Protein AF-A0A7W0WVY3-F1 (afdb_monomer_lite)

Sequence (306 aa):
LDRLFELVDEAPAGLHDLDPPSADLPPGLPEPLIDLYARCDGGRFFHDTILLAPAREVTMPAPGRWQFATIDDDVISIDHRGRVWRTDAELDDDICEGTRLERWLAGAVDAAGLVYDGDGEFADNIFDDDGEIEPVVREKQIRLHLKRDPAAPGVRWRLAHALLEQGAVEDARNEMEQVVADDPAFAWAWLDLARISERLGEVKGAVDEARMAAESAEGSQHPQAGYFWSQVARLATQTGDDILRAEAATRTSMLAPTLKQAQMVGVRELLEAGDTESAKGLVDLLRAVWPRDLEVLELARRVEGN

Radius of gyration: 22.08 Å; chains: 1; bounding box: 58×35×63 Å

Structure (mmCIF, N/CA/C/O backbone):
data_AF-A0A7W0WVY3-F1
#
_entry.id   AF-A0A7W0WVY3-F1
#
loop_
_atom_site.group_PDB
_atom_site.id
_atom_site.type_symbol
_atom_site.label_atom_id
_atom_site.label_alt_id
_atom_site.label_comp_id
_atom_site.label_asym_id
_atom_site.label_entity_id
_atom_site.label_seq_id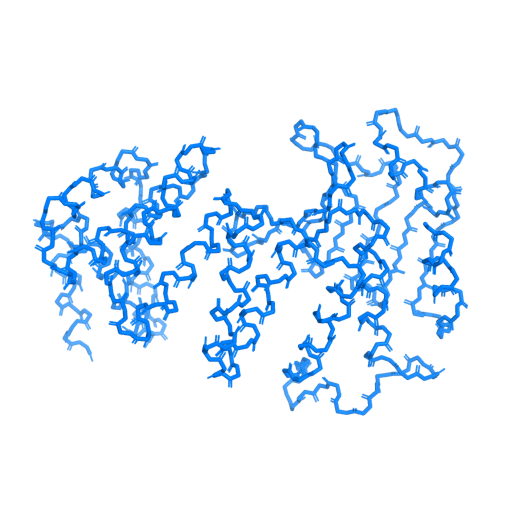
_atom_site.pdbx_PDB_ins_code
_atom_site.Cartn_x
_atom_site.Cartn_y
_atom_site.Cartn_z
_atom_site.occupancy
_atom_site.B_iso_or_equiv
_atom_site.auth_seq_id
_atom_site.auth_comp_id
_atom_site.auth_asym_id
_atom_site.auth_atom_id
_atom_site.pdbx_PDB_model_num
ATOM 1 N N . LEU A 1 1 ? 18.571 -9.109 -17.710 1.00 84.12 1 LEU A N 1
ATOM 2 C CA . LEU A 1 1 ? 18.372 -7.938 -18.590 1.00 84.12 1 LEU A CA 1
ATOM 3 C C . LEU A 1 1 ? 18.273 -8.320 -20.066 1.00 84.12 1 LEU A C 1
ATOM 5 O O . LEU A 1 1 ? 17.411 -7.768 -20.721 1.00 84.12 1 LEU A O 1
ATOM 9 N N . ASP A 1 2 ? 19.040 -9.281 -20.594 1.00 84.12 2 ASP A N 1
ATOM 10 C CA . ASP A 1 2 ? 18.961 -9.630 -22.033 1.00 84.12 2 ASP A CA 1
ATOM 11 C C . ASP A 1 2 ? 17.547 -9.949 -22.521 1.00 84.12 2 ASP A C 1
ATOM 13 O O . ASP A 1 2 ? 17.059 -9.301 -23.438 1.00 84.12 2 ASP A O 1
ATOM 17 N N . ARG A 1 3 ? 16.835 -10.845 -21.826 1.00 82.19 3 ARG A N 1
ATOM 18 C CA . ARG A 1 3 ? 15.450 -11.178 -22.184 1.00 82.19 3 ARG A CA 1
ATOM 19 C C . ARG A 1 3 ? 14.485 -9.990 -22.094 1.00 82.19 3 ARG A C 1
ATOM 21 O O . ARG A 1 3 ? 13.474 -9.997 -22.776 1.00 82.19 3 ARG A O 1
ATOM 28 N N . LEU A 1 4 ? 1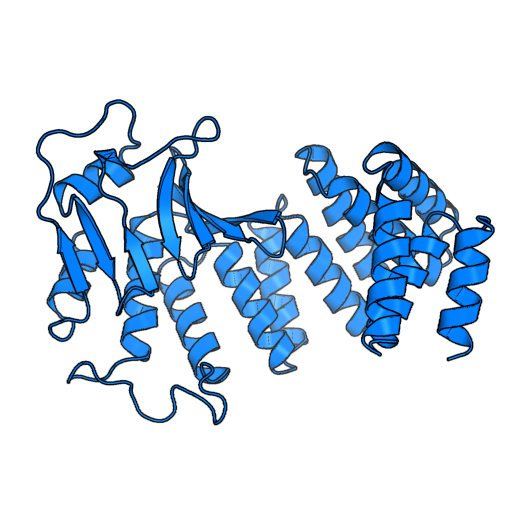4.765 -9.006 -21.239 1.00 85.50 4 LEU A N 1
ATOM 29 C CA . LEU A 1 4 ? 13.966 -7.782 -21.158 1.00 85.50 4 LEU A CA 1
ATOM 30 C C . LEU A 1 4 ? 14.172 -6.938 -22.419 1.00 85.50 4 LEU A C 1
ATOM 32 O O . LEU A 1 4 ? 13.196 -6.522 -23.022 1.00 85.50 4 LEU A O 1
ATOM 36 N N . PHE A 1 5 ? 15.422 -6.706 -22.824 1.00 87.94 5 PHE A N 1
ATOM 37 C CA . PHE A 1 5 ? 15.703 -5.906 -24.017 1.00 87.94 5 PHE A CA 1
ATOM 38 C C . PHE A 1 5 ? 15.265 -6.609 -25.305 1.00 87.94 5 PHE A C 1
ATOM 40 O O . PHE A 1 5 ? 14.797 -5.936 -26.207 1.00 87.94 5 PHE A O 1
ATOM 47 N N . GLU A 1 6 ? 15.289 -7.946 -25.355 1.00 86.62 6 GLU A N 1
ATOM 48 C CA . GLU A 1 6 ? 14.627 -8.692 -26.437 1.00 86.62 6 GLU A CA 1
ATOM 49 C C . GLU A 1 6 ? 13.128 -8.359 -26.528 1.00 86.62 6 GLU A C 1
ATOM 51 O O . GLU A 1 6 ? 12.625 -8.159 -27.624 1.00 86.62 6 GLU A O 1
ATOM 56 N N . LEU A 1 7 ? 12.417 -8.259 -25.396 1.00 82.44 7 LEU A N 1
ATOM 57 C CA . LEU A 1 7 ? 10.991 -7.895 -25.391 1.00 82.44 7 LEU A CA 1
ATOM 58 C C . LEU A 1 7 ? 10.763 -6.445 -25.834 1.00 82.44 7 LEU A C 1
ATOM 60 O O . LEU A 1 7 ? 9.802 -6.173 -26.542 1.00 82.44 7 LEU A O 1
ATOM 64 N N . VAL A 1 8 ? 11.645 -5.530 -25.425 1.00 87.00 8 VAL A N 1
ATOM 65 C CA . VAL A 1 8 ? 11.604 -4.122 -25.850 1.00 87.00 8 VAL A CA 1
ATOM 66 C C . VAL A 1 8 ? 11.840 -4.003 -27.357 1.00 87.00 8 VAL A C 1
ATOM 68 O O . VAL A 1 8 ? 11.128 -3.262 -28.025 1.00 87.00 8 VAL A O 1
ATOM 71 N N . ASP A 1 9 ? 12.802 -4.753 -27.898 1.00 86.94 9 ASP A N 1
ATOM 72 C CA . ASP A 1 9 ? 13.133 -4.758 -29.328 1.00 86.94 9 ASP A CA 1
ATOM 73 C C . ASP A 1 9 ? 12.043 -5.437 -30.184 1.00 86.94 9 ASP A C 1
ATOM 75 O O . ASP A 1 9 ? 11.882 -5.109 -31.360 1.00 86.94 9 ASP A O 1
ATOM 79 N N . GLU A 1 10 ? 11.307 -6.400 -29.616 1.00 85.44 10 GLU A N 1
ATOM 80 C CA . GLU A 1 10 ? 10.175 -7.087 -30.259 1.00 85.44 10 GLU A CA 1
ATOM 81 C C . GLU A 1 10 ? 8.884 -6.243 -30.273 1.00 85.44 10 GLU A C 1
ATOM 83 O O . GLU A 1 10 ? 7.948 -6.579 -31.003 1.00 85.44 10 GLU A O 1
ATOM 88 N N . ALA A 1 11 ? 8.813 -5.167 -29.484 1.00 83.19 11 ALA A N 1
ATOM 89 C CA . ALA A 1 11 ? 7.625 -4.331 -29.359 1.00 83.19 11 ALA A CA 1
ATOM 90 C C . ALA A 1 11 ? 7.362 -3.463 -30.610 1.00 83.19 11 ALA A C 1
ATOM 92 O O . ALA A 1 11 ? 8.296 -3.119 -31.343 1.00 83.19 11 ALA A O 1
ATOM 93 N N . PRO A 1 12 ? 6.099 -3.050 -30.854 1.00 82.25 12 PRO A N 1
ATOM 94 C CA . PRO A 1 12 ? 5.774 -2.097 -31.910 1.00 82.25 12 PRO A CA 1
ATOM 95 C C . PRO A 1 12 ? 6.601 -0.808 -31.819 1.00 82.25 12 PRO A C 1
ATOM 97 O O . PRO A 1 12 ? 6.906 -0.298 -30.736 1.00 82.25 12 PRO A O 1
ATOM 100 N N . ALA A 1 13 ? 6.956 -0.259 -32.981 1.00 81.56 13 ALA A N 1
ATOM 101 C CA . ALA A 1 13 ? 7.760 0.955 -33.056 1.00 81.56 13 ALA A CA 1
ATOM 102 C C . ALA A 1 13 ? 7.054 2.136 -32.369 1.00 81.56 13 ALA A C 1
ATOM 104 O O . ALA A 1 13 ? 5.876 2.382 -32.605 1.00 81.56 13 ALA A O 1
ATOM 105 N N . GLY A 1 14 ? 7.796 2.896 -31.560 1.00 81.31 14 GLY A N 1
ATOM 106 C CA . GLY A 1 14 ? 7.271 4.052 -30.824 1.00 81.31 14 GLY A CA 1
ATOM 107 C C . GLY A 1 14 ? 6.714 3.726 -29.437 1.00 81.31 14 GLY A C 1
ATOM 108 O O . GLY A 1 14 ? 6.503 4.649 -28.657 1.00 81.31 14 GLY A O 1
ATOM 109 N N . LEU A 1 15 ? 6.556 2.443 -29.087 1.00 84.81 15 LEU A N 1
ATOM 110 C CA . LEU A 1 15 ? 6.114 2.053 -27.746 1.00 84.81 15 LEU A CA 1
ATOM 111 C C . LEU A 1 15 ? 7.184 2.311 -26.672 1.00 84.81 15 LEU A C 1
ATOM 113 O O . LEU A 1 15 ? 6.866 2.578 -25.513 1.00 84.81 15 LEU A O 1
ATOM 117 N N . HIS A 1 16 ? 8.452 2.248 -27.074 1.00 88.94 16 HIS A N 1
ATOM 118 C CA . HIS A 1 16 ? 9.621 2.510 -26.243 1.00 88.94 16 HIS A CA 1
ATOM 119 C C . HIS A 1 16 ? 10.535 3.525 -26.921 1.00 88.94 16 HIS A C 1
ATOM 121 O O . HIS A 1 16 ? 10.767 3.438 -28.128 1.00 88.94 16 HIS A O 1
ATOM 127 N N . ASP A 1 17 ? 11.094 4.437 -26.132 1.00 91.75 17 ASP A N 1
ATOM 128 C CA . ASP A 1 17 ? 12.110 5.393 -26.571 1.00 91.75 17 ASP A CA 1
ATOM 129 C C . ASP A 1 17 ? 13.237 5.417 -25.538 1.00 91.75 17 ASP A C 1
ATOM 131 O O . ASP A 1 17 ? 13.103 6.024 -24.475 1.00 91.75 17 ASP A O 1
ATOM 135 N N . LEU A 1 18 ? 14.304 4.658 -25.801 1.00 93.12 18 LEU A N 1
ATOM 136 C CA . LEU A 1 18 ? 15.415 4.476 -24.868 1.00 93.12 18 LEU A CA 1
ATOM 137 C C . LEU A 1 18 ? 16.626 5.299 -25.287 1.00 93.12 18 LEU A C 1
ATOM 139 O O . LEU A 1 18 ? 17.094 5.212 -26.426 1.00 93.12 18 LEU A O 1
ATOM 143 N N . ASP A 1 19 ? 17.181 6.032 -24.327 1.00 94.38 19 ASP A N 1
ATOM 144 C CA . ASP A 1 19 ? 18.401 6.796 -24.530 1.00 94.38 19 ASP A CA 1
ATOM 145 C C . ASP A 1 19 ? 19.611 5.853 -24.652 1.00 94.38 19 ASP A C 1
ATOM 147 O O . ASP A 1 19 ? 19.674 4.806 -23.991 1.00 94.38 19 ASP A O 1
ATOM 151 N N . PRO A 1 20 ? 20.613 6.197 -25.484 1.00 93.88 20 PRO A N 1
ATOM 152 C CA . PRO A 1 20 ? 21.812 5.382 -25.634 1.00 93.88 20 PRO A CA 1
ATOM 153 C C . PRO A 1 20 ? 22.540 5.227 -24.288 1.00 93.88 20 PRO A C 1
ATOM 155 O O . PRO A 1 20 ? 22.488 6.128 -23.454 1.00 93.88 20 PRO A O 1
ATOM 158 N N . PRO A 1 21 ? 23.258 4.114 -24.064 1.00 95.06 21 PRO A N 1
ATOM 159 C CA . PRO A 1 21 ? 23.940 3.864 -22.798 1.00 95.06 21 PRO A CA 1
ATOM 160 C C . PRO A 1 21 ? 24.996 4.930 -22.481 1.00 95.06 21 PRO A C 1
ATOM 162 O O . PRO A 1 21 ? 25.687 5.432 -23.375 1.00 95.06 21 PRO A O 1
ATOM 165 N N . SER A 1 22 ? 25.181 5.214 -21.190 1.00 85.31 22 SER A N 1
ATOM 166 C CA . SER A 1 22 ? 26.184 6.169 -20.715 1.00 85.31 22 SER A CA 1
ATOM 167 C C . SER A 1 22 ? 27.512 5.480 -20.420 1.00 85.31 22 SER A C 1
ATOM 169 O O . SER A 1 22 ? 27.573 4.435 -19.773 1.00 85.31 22 SER A O 1
ATOM 171 N N . ALA A 1 23 ? 28.604 6.096 -20.875 1.00 84.56 23 ALA A N 1
ATOM 172 C CA . ALA A 1 23 ? 29.961 5.667 -20.544 1.00 84.56 23 ALA A CA 1
ATOM 173 C C . ALA A 1 23 ? 30.465 6.242 -19.205 1.00 84.56 23 ALA A C 1
ATOM 175 O O . ALA A 1 23 ? 31.502 5.797 -18.713 1.00 84.56 23 ALA A O 1
ATOM 176 N N . ASP A 1 24 ? 29.764 7.230 -18.639 1.00 89.25 24 ASP A N 1
ATOM 177 C CA . ASP A 1 24 ? 30.150 7.940 -17.417 1.00 89.25 24 ASP A CA 1
ATOM 178 C C . ASP A 1 24 ? 29.018 7.849 -16.389 1.00 89.25 24 ASP A C 1
ATOM 180 O O . ASP A 1 24 ? 28.068 8.637 -16.390 1.00 89.25 24 ASP A O 1
ATOM 184 N N . LEU A 1 25 ? 29.092 6.819 -15.544 1.00 93.31 25 LEU A N 1
ATOM 185 C CA . LEU A 1 25 ? 28.090 6.551 -14.518 1.00 93.31 25 LEU A CA 1
ATOM 186 C C . LEU A 1 25 ? 28.466 7.234 -13.198 1.00 93.31 25 LEU A C 1
ATOM 188 O O . LEU A 1 25 ? 29.621 7.134 -12.765 1.00 93.31 25 LEU A O 1
ATOM 192 N N . PRO A 1 26 ? 27.503 7.863 -12.500 1.00 91.25 26 PRO A N 1
ATOM 193 C CA . PRO A 1 26 ? 27.740 8.403 -11.171 1.00 91.25 26 PRO A CA 1
ATOM 194 C C . PRO A 1 26 ? 28.283 7.344 -10.199 1.00 91.25 26 PRO A C 1
ATOM 196 O O . PRO A 1 26 ? 27.846 6.187 -10.213 1.00 91.25 26 PRO A O 1
ATOM 199 N N . PRO A 1 27 ? 29.217 7.718 -9.308 1.00 91.31 27 PRO A N 1
ATOM 200 C CA . PRO A 1 27 ? 29.730 6.793 -8.313 1.00 91.31 27 PRO A CA 1
ATOM 201 C C . PRO A 1 27 ? 28.639 6.417 -7.304 1.00 91.31 27 PRO A C 1
ATOM 203 O O . PRO A 1 27 ? 27.828 7.247 -6.900 1.00 91.31 27 PRO A O 1
ATOM 206 N N . GLY A 1 28 ? 28.670 5.171 -6.829 1.00 91.56 28 GLY A N 1
ATOM 207 C CA . GLY A 1 28 ? 27.779 4.704 -5.764 1.00 91.56 28 GLY A CA 1
ATOM 208 C C . GLY A 1 28 ? 26.405 4.222 -6.230 1.00 91.56 28 GLY A C 1
ATOM 209 O O . GLY A 1 28 ? 25.576 3.917 -5.376 1.00 91.56 28 GLY A O 1
ATOM 210 N N . LEU A 1 29 ? 26.166 4.115 -7.541 1.00 94.94 29 LEU A N 1
ATOM 211 C CA . LEU A 1 29 ? 25.015 3.374 -8.053 1.00 94.94 29 LEU A CA 1
ATOM 212 C C . LEU A 1 29 ? 25.104 1.886 -7.658 1.00 94.94 29 LEU A C 1
ATOM 214 O O . LEU A 1 29 ? 26.199 1.315 -7.657 1.00 94.94 29 LEU A O 1
ATOM 218 N N . PRO A 1 30 ? 23.974 1.240 -7.327 1.00 95.75 30 PRO A N 1
ATOM 219 C CA . PRO A 1 30 ? 23.932 -0.195 -7.088 1.00 95.75 30 PRO A CA 1
ATOM 220 C C . PRO A 1 30 ? 24.133 -0.968 -8.404 1.00 95.75 30 PRO A C 1
ATOM 222 O O . PRO A 1 30 ? 23.744 -0.499 -9.474 1.00 95.75 30 PRO A O 1
ATOM 225 N N . GLU A 1 31 ? 24.708 -2.172 -8.318 1.00 95.75 31 GLU A N 1
ATOM 226 C CA . GLU A 1 31 ? 25.046 -3.026 -9.475 1.00 95.75 31 GLU A CA 1
ATOM 227 C C . GLU A 1 31 ? 23.886 -3.208 -10.477 1.00 95.75 31 GLU A C 1
ATOM 229 O O . GLU A 1 31 ? 24.120 -2.995 -11.664 1.00 95.75 31 GLU A O 1
ATOM 234 N N . PRO A 1 32 ? 22.622 -3.449 -10.062 1.00 95.69 32 PRO A N 1
ATOM 235 C CA . PRO A 1 32 ? 21.515 -3.563 -11.014 1.00 95.69 32 PRO A CA 1
ATOM 236 C C . PRO A 1 32 ? 21.271 -2.302 -11.857 1.00 95.69 32 PRO A C 1
ATOM 238 O O . PRO A 1 32 ? 20.883 -2.419 -13.017 1.00 95.69 32 PRO A O 1
ATOM 241 N N . LEU A 1 33 ? 21.506 -1.101 -11.306 1.00 96.31 33 LEU A N 1
ATOM 242 C CA . LEU A 1 33 ? 21.405 0.141 -12.080 1.00 96.31 33 LEU A CA 1
ATOM 243 C C . LEU A 1 33 ? 22.608 0.332 -12.998 1.00 96.31 33 LEU A C 1
ATOM 245 O O . LEU A 1 33 ? 22.434 0.809 -14.111 1.00 96.31 33 LEU A O 1
ATOM 249 N N . ILE A 1 34 ? 23.810 -0.059 -12.569 1.00 95.75 34 ILE A N 1
ATOM 250 C CA . ILE A 1 34 ? 24.995 -0.042 -13.438 1.00 95.75 34 ILE A CA 1
ATOM 251 C C . ILE A 1 34 ? 24.749 -0.923 -14.668 1.00 95.75 34 ILE A C 1
ATOM 253 O O . ILE A 1 34 ? 24.972 -0.483 -15.795 1.00 95.75 34 ILE A O 1
ATOM 257 N N . ASP A 1 35 ? 24.228 -2.132 -14.456 1.00 94.38 35 ASP A N 1
ATOM 258 C CA . ASP A 1 35 ? 23.906 -3.066 -15.531 1.00 94.38 35 ASP A CA 1
ATOM 259 C C . ASP A 1 35 ? 22.795 -2.539 -16.454 1.00 94.38 35 ASP A C 1
ATOM 261 O O . ASP A 1 35 ? 22.859 -2.741 -17.668 1.00 94.38 35 ASP A O 1
ATOM 265 N N . LEU A 1 36 ? 21.785 -1.853 -15.901 1.00 95.25 36 LEU A N 1
ATOM 266 C CA . LEU A 1 36 ? 20.730 -1.203 -16.685 1.00 95.25 36 LEU A CA 1
ATOM 267 C C . LEU A 1 36 ? 21.292 -0.048 -17.529 1.00 95.25 36 LEU A C 1
ATOM 269 O O . LEU A 1 36 ? 21.074 -0.013 -18.739 1.00 95.25 36 LEU A O 1
ATOM 273 N N . TYR A 1 37 ? 22.067 0.855 -16.923 1.00 96.25 37 TYR A N 1
ATOM 274 C CA . TYR A 1 37 ? 22.604 2.040 -17.600 1.00 96.25 37 TYR A CA 1
ATOM 275 C C . TYR A 1 37 ? 23.716 1.735 -18.606 1.00 96.25 37 TYR A C 1
ATOM 277 O O . TYR A 1 37 ? 23.921 2.488 -19.559 1.00 96.25 37 TYR A O 1
ATOM 285 N N . ALA A 1 38 ? 24.376 0.581 -18.476 1.00 93.81 38 ALA A N 1
ATOM 286 C CA . ALA A 1 38 ? 25.245 0.039 -19.519 1.00 93.81 38 ALA A CA 1
ATOM 287 C C . ALA A 1 38 ? 24.479 -0.352 -20.801 1.00 93.81 38 ALA A C 1
ATOM 289 O O . ALA A 1 38 ? 25.103 -0.618 -21.831 1.00 93.81 38 ALA A O 1
ATOM 290 N N . ARG A 1 39 ? 23.139 -0.409 -20.751 1.00 93.50 39 ARG A N 1
ATOM 291 C CA . ARG A 1 39 ? 22.258 -0.760 -21.874 1.00 93.50 39 ARG A CA 1
ATOM 292 C C . ARG A 1 39 ? 21.429 0.423 -22.376 1.00 93.50 39 ARG A C 1
ATOM 294 O O . ARG A 1 39 ? 21.301 0.549 -23.589 1.00 93.50 39 ARG A O 1
ATOM 301 N N . CYS A 1 40 ? 20.933 1.282 -21.487 1.00 94.62 40 CYS A N 1
ATOM 302 C CA . CYS A 1 40 ? 20.218 2.518 -21.832 1.00 94.62 40 CYS A CA 1
ATOM 303 C C . CYS A 1 40 ? 20.361 3.575 -20.724 1.00 94.62 40 CYS A C 1
ATOM 305 O O . CYS A 1 40 ? 20.168 3.235 -19.561 1.00 94.62 40 CYS A O 1
ATOM 307 N N . ASP A 1 41 ? 20.656 4.839 -21.046 1.00 96.12 41 ASP A N 1
ATOM 308 C CA . ASP A 1 41 ? 20.833 5.926 -20.057 1.00 96.12 41 ASP A CA 1
ATOM 309 C C . ASP A 1 41 ? 19.548 6.717 -19.788 1.00 96.12 41 ASP A C 1
ATOM 311 O O . ASP A 1 41 ? 19.532 7.942 -19.864 1.00 96.12 41 ASP A O 1
ATOM 315 N N . GLY A 1 42 ? 18.460 6.010 -19.499 1.00 95.00 42 GLY A N 1
ATOM 316 C CA . GLY A 1 42 ? 17.133 6.609 -19.397 1.00 95.00 42 GLY A CA 1
ATOM 317 C C . GLY A 1 42 ? 16.236 6.245 -20.573 1.00 95.00 42 GLY A C 1
ATOM 318 O O . GLY A 1 42 ? 16.613 5.479 -21.467 1.00 95.00 42 GLY A O 1
ATOM 319 N N . GLY A 1 43 ? 15.011 6.751 -20.526 1.00 93.88 43 GLY A N 1
ATOM 320 C CA . GLY A 1 43 ? 14.044 6.557 -21.592 1.00 93.88 43 GLY A CA 1
ATOM 321 C C . GLY A 1 43 ? 12.616 6.396 -21.106 1.00 93.88 43 GLY A C 1
ATOM 322 O O . GLY A 1 43 ? 12.318 6.405 -19.911 1.00 93.88 43 GLY A O 1
ATOM 323 N N . ARG A 1 44 ? 11.725 6.237 -22.073 1.00 92.75 44 ARG A N 1
ATOM 324 C CA . ARG A 1 44 ? 10.286 6.089 -21.893 1.00 92.75 44 ARG A CA 1
ATOM 325 C C . ARG A 1 44 ? 9.895 4.670 -22.260 1.00 92.75 44 ARG A C 1
ATOM 327 O O . ARG A 1 44 ? 10.246 4.179 -23.334 1.00 92.75 44 ARG A O 1
ATOM 334 N N . PHE A 1 45 ? 9.132 4.024 -21.391 1.00 88.69 45 PHE A N 1
ATOM 335 C CA . PHE A 1 45 ? 8.423 2.800 -21.727 1.00 88.69 45 PHE A CA 1
ATOM 336 C C . PHE A 1 45 ? 6.921 3.083 -21.756 1.00 88.69 45 PHE A C 1
ATOM 338 O O . PHE A 1 45 ? 6.400 3.724 -20.846 1.00 88.69 45 PHE A O 1
ATOM 345 N N . PHE A 1 46 ? 6.242 2.560 -22.778 1.00 82.81 46 PHE A N 1
ATOM 346 C CA . PHE A 1 46 ? 4.783 2.544 -22.914 1.00 82.81 46 PHE A CA 1
ATOM 347 C C . PHE A 1 46 ? 4.134 3.925 -22.934 1.00 82.81 46 PHE A C 1
ATOM 349 O O . PHE A 1 46 ? 3.347 4.236 -22.053 1.00 82.81 46 PHE A O 1
ATOM 356 N N . HIS A 1 47 ? 4.445 4.755 -23.934 1.00 77.25 47 HIS A N 1
ATOM 357 C CA . HIS A 1 47 ? 3.843 6.094 -24.062 1.00 77.25 47 HIS A CA 1
ATOM 358 C C . HIS A 1 47 ? 3.894 6.908 -22.752 1.00 77.25 47 HIS A C 1
ATOM 360 O O . HIS A 1 47 ? 2.915 7.540 -22.370 1.00 77.25 47 HIS A O 1
ATOM 366 N N . ASP A 1 48 ? 5.047 6.880 -22.078 1.00 82.50 48 ASP A N 1
ATOM 367 C CA . ASP A 1 48 ? 5.344 7.597 -20.829 1.00 82.50 48 ASP A CA 1
ATOM 368 C C . ASP A 1 48 ? 4.808 6.979 -19.527 1.00 82.50 48 ASP A C 1
ATOM 370 O O . ASP A 1 48 ? 5.029 7.566 -18.469 1.00 82.50 48 ASP A O 1
ATOM 374 N N . THR A 1 49 ? 4.208 5.780 -19.547 1.00 86.19 49 THR A N 1
ATOM 375 C CA . THR A 1 49 ? 3.797 5.095 -18.302 1.00 86.19 49 THR A CA 1
ATOM 376 C C . THR A 1 49 ? 4.973 4.861 -17.358 1.00 86.19 49 THR A C 1
ATOM 378 O O . THR A 1 49 ? 4.823 5.016 -16.152 1.00 86.19 49 THR A O 1
ATOM 381 N N . ILE A 1 50 ? 6.148 4.488 -17.880 1.00 91.94 50 ILE A N 1
ATOM 382 C CA . ILE A 1 50 ? 7.368 4.368 -17.070 1.00 91.94 50 ILE A CA 1
ATOM 383 C C . ILE A 1 50 ? 8.425 5.302 -17.631 1.00 91.94 50 ILE A C 1
ATOM 385 O O . ILE A 1 50 ? 8.866 5.146 -18.774 1.00 91.94 50 ILE A O 1
ATOM 389 N N . LEU A 1 51 ? 8.876 6.232 -16.800 1.00 95.44 51 LEU A N 1
ATOM 390 C CA . LEU A 1 51 ? 9.950 7.154 -17.138 1.00 95.44 51 LEU A CA 1
ATOM 391 C C . LEU A 1 51 ? 11.203 6.745 -16.379 1.00 95.44 51 LEU A C 1
ATOM 393 O O . LEU A 1 51 ? 11.272 6.894 -15.163 1.00 95.44 51 LEU A O 1
ATOM 397 N N . LEU A 1 52 ? 12.195 6.221 -17.094 1.00 96.25 52 LEU A N 1
ATOM 398 C CA . LEU A 1 52 ? 13.516 5.930 -16.552 1.00 96.25 52 LEU A CA 1
ATOM 399 C C . LEU A 1 52 ? 14.356 7.210 -16.594 1.00 96.25 52 LEU A C 1
ATOM 401 O O . LEU A 1 52 ? 14.621 7.751 -17.670 1.00 96.25 52 LEU A O 1
ATOM 405 N N . ALA A 1 53 ? 14.792 7.685 -15.429 1.00 96.75 53 ALA A N 1
ATOM 406 C CA . ALA A 1 53 ? 15.674 8.840 -15.341 1.00 96.75 53 ALA A CA 1
ATOM 407 C C . ALA A 1 53 ? 17.061 8.498 -15.916 1.00 96.75 53 ALA A C 1
ATOM 409 O O . ALA A 1 53 ? 17.533 7.372 -15.737 1.00 96.75 53 ALA A O 1
ATOM 410 N N . PRO A 1 54 ? 17.759 9.448 -16.561 1.00 96.81 54 PRO A N 1
ATOM 411 C CA . PRO A 1 54 ? 19.152 9.238 -16.928 1.00 96.81 54 PRO A CA 1
ATOM 412 C C . PRO A 1 54 ? 20.009 9.068 -15.671 1.00 96.81 54 PRO A C 1
ATOM 414 O O . PRO A 1 54 ? 19.717 9.660 -14.626 1.00 96.81 54 PRO A O 1
ATOM 417 N N . ALA A 1 55 ? 21.116 8.326 -15.759 1.00 96.81 55 ALA A N 1
ATOM 418 C CA . ALA A 1 55 ? 21.941 7.977 -14.602 1.00 96.81 55 ALA A CA 1
ATOM 419 C C . ALA A 1 55 ? 22.362 9.212 -13.790 1.00 96.81 55 ALA A C 1
ATOM 421 O O . ALA A 1 55 ? 22.355 9.184 -12.561 1.00 96.81 55 ALA A O 1
ATOM 422 N N . ARG A 1 56 ? 22.667 10.326 -14.472 1.00 95.44 56 ARG A N 1
ATOM 423 C CA . ARG A 1 56 ? 23.062 11.611 -13.861 1.00 95.44 56 ARG A CA 1
ATOM 424 C C . ARG A 1 56 ? 21.970 12.286 -13.018 1.00 95.44 56 ARG A C 1
ATOM 426 O O . ARG A 1 56 ? 22.292 13.184 -12.246 1.00 95.44 56 ARG A O 1
ATOM 433 N N . GLU A 1 57 ? 20.709 11.901 -13.199 1.00 96.06 57 GLU A N 1
ATOM 434 C CA . GLU A 1 57 ? 19.545 12.428 -12.472 1.00 96.06 57 GLU A CA 1
ATOM 435 C C . GLU A 1 57 ? 19.061 11.474 -11.371 1.00 96.06 57 GLU A C 1
ATOM 437 O O . GLU A 1 57 ? 18.193 11.845 -10.585 1.00 96.06 57 GLU A O 1
ATOM 442 N N . VAL A 1 58 ? 19.665 10.287 -11.241 1.00 96.44 58 VAL A N 1
ATOM 443 C CA . VAL A 1 58 ? 19.396 9.377 -10.122 1.00 96.44 58 VAL A CA 1
ATOM 444 C C . VAL A 1 58 ? 19.797 10.041 -8.809 1.00 96.44 58 VAL A C 1
ATOM 446 O O . VAL A 1 58 ? 20.946 10.447 -8.615 1.00 96.44 58 VAL A O 1
ATOM 449 N N . THR A 1 59 ? 18.857 10.101 -7.870 1.00 95.69 59 THR A N 1
ATOM 450 C CA . THR A 1 59 ? 19.085 10.674 -6.539 1.00 95.69 59 THR A CA 1
ATOM 451 C C . THR A 1 59 ? 18.973 9.610 -5.451 1.00 95.69 59 THR A C 1
ATOM 453 O O . THR A 1 59 ? 18.380 8.554 -5.655 1.00 95.69 59 THR A O 1
ATOM 456 N N . MET A 1 60 ? 19.561 9.866 -4.280 1.00 94.44 60 MET A N 1
ATOM 457 C CA . MET A 1 60 ? 19.460 8.992 -3.105 1.00 94.44 60 MET A CA 1
ATOM 458 C C . MET A 1 60 ? 18.918 9.800 -1.914 1.00 94.44 60 MET A C 1
ATOM 460 O O . MET A 1 60 ? 19.706 10.266 -1.087 1.00 94.44 60 MET A O 1
ATOM 464 N N . PRO A 1 61 ? 17.594 10.037 -1.841 1.00 89.38 61 PRO A N 1
ATOM 465 C CA . PRO A 1 61 ? 16.988 10.879 -0.803 1.00 89.38 61 PRO A CA 1
ATOM 466 C C . PRO A 1 61 ? 17.078 10.255 0.593 1.00 89.38 61 PRO A C 1
ATOM 468 O O . PRO A 1 61 ? 17.182 10.972 1.586 1.00 89.38 61 PRO A O 1
ATOM 471 N N . ALA A 1 62 ? 17.081 8.923 0.666 1.00 83.31 62 ALA A N 1
ATOM 472 C CA . ALA A 1 62 ? 17.261 8.152 1.886 1.00 83.31 62 ALA A CA 1
ATOM 473 C C . ALA A 1 62 ? 18.435 7.172 1.716 1.00 83.31 62 ALA A C 1
ATOM 475 O O . ALA A 1 62 ? 18.647 6.653 0.615 1.00 83.31 62 ALA A O 1
ATOM 476 N N . PRO A 1 63 ? 19.214 6.886 2.776 1.00 88.31 63 PRO A N 1
ATOM 477 C CA . PRO A 1 63 ? 20.365 5.995 2.678 1.00 88.31 63 PRO A CA 1
ATOM 478 C C . PRO A 1 63 ? 20.001 4.626 2.090 1.00 88.31 63 PRO A C 1
ATOM 480 O O . PRO A 1 63 ? 19.185 3.894 2.646 1.00 88.31 63 PRO A O 1
ATOM 483 N N . GLY A 1 64 ? 20.645 4.262 0.980 1.00 91.62 64 GLY A N 1
ATOM 484 C CA . GLY A 1 64 ? 20.455 2.961 0.340 1.00 91.62 64 GLY A CA 1
ATOM 485 C C . GLY A 1 64 ? 19.174 2.819 -0.487 1.00 91.62 64 GLY A C 1
ATOM 486 O O . GLY A 1 64 ? 18.820 1.683 -0.809 1.00 91.62 64 GLY A O 1
ATOM 487 N N . ARG A 1 65 ? 18.499 3.931 -0.821 1.00 94.31 65 ARG A N 1
ATOM 488 C CA . ARG A 1 65 ? 17.372 3.993 -1.763 1.00 94.31 65 ARG A CA 1
ATOM 489 C C . ARG A 1 65 ? 17.649 4.993 -2.873 1.00 94.31 65 ARG A C 1
ATOM 491 O O . ARG A 1 65 ? 17.696 6.191 -2.617 1.00 94.31 65 ARG A O 1
ATOM 498 N N . TRP A 1 66 ? 17.810 4.498 -4.095 1.00 97.25 66 TRP A N 1
ATOM 499 C CA . TRP A 1 66 ? 18.059 5.322 -5.276 1.00 97.25 66 TRP A CA 1
ATOM 500 C C . TRP A 1 66 ? 16.770 5.499 -6.064 1.00 97.25 66 TRP A C 1
ATOM 502 O O . TRP A 1 66 ? 16.214 4.504 -6.515 1.00 97.25 66 TRP A O 1
ATOM 512 N N . GLN A 1 67 ? 16.303 6.734 -6.228 1.00 97.44 67 GLN A N 1
ATOM 513 C CA . GLN A 1 67 ? 15.179 7.067 -7.101 1.00 97.44 67 GLN A CA 1
ATOM 514 C C . GLN A 1 67 ? 15.677 7.113 -8.542 1.00 97.44 67 GLN A C 1
ATOM 516 O O . GLN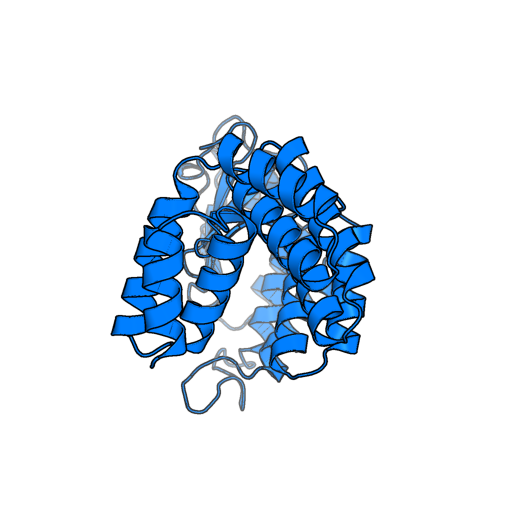 A 1 67 ? 16.597 7.874 -8.848 1.00 97.44 67 GLN A O 1
ATOM 521 N N . PHE A 1 68 ? 15.110 6.270 -9.400 1.00 97.06 68 PHE A N 1
ATOM 522 C CA . PHE A 1 68 ? 15.623 6.062 -10.756 1.00 97.06 68 PHE A CA 1
ATOM 523 C C . PHE A 1 68 ? 14.535 6.057 -11.831 1.00 97.06 68 PHE A C 1
ATOM 525 O O . PHE A 1 68 ? 14.867 6.131 -13.009 1.00 97.06 68 PHE A O 1
ATOM 532 N N . ALA A 1 69 ? 13.260 5.980 -11.451 1.00 96.88 69 ALA A N 1
ATOM 533 C CA . ALA A 1 69 ? 12.156 6.037 -12.395 1.00 96.88 69 ALA A CA 1
ATOM 534 C C . ALA A 1 69 ? 10.888 6.612 -11.749 1.00 96.88 69 ALA A C 1
ATOM 536 O O . ALA A 1 69 ? 10.824 6.760 -10.526 1.00 96.88 69 ALA A O 1
ATOM 537 N N . THR A 1 70 ? 9.878 6.892 -12.566 1.00 95.19 70 THR A N 1
ATOM 538 C CA . THR A 1 70 ? 8.499 7.140 -12.125 1.00 95.19 70 THR A CA 1
ATOM 539 C C . THR A 1 70 ? 7.522 6.238 -12.877 1.00 95.19 70 THR A C 1
ATOM 541 O O . THR A 1 70 ? 7.807 5.830 -14.007 1.00 95.19 70 THR A O 1
ATOM 544 N N . ILE A 1 71 ? 6.392 5.914 -12.241 1.00 90.88 71 ILE A N 1
ATOM 545 C CA . ILE A 1 71 ? 5.225 5.265 -12.860 1.00 90.88 71 ILE A CA 1
ATOM 546 C C . ILE A 1 71 ? 3.982 6.030 -12.439 1.00 90.88 71 ILE A C 1
ATOM 548 O O . ILE A 1 71 ? 3.730 6.096 -11.243 1.00 90.88 71 ILE A O 1
ATOM 552 N N . ASP A 1 72 ? 3.208 6.557 -13.390 1.00 85.62 72 ASP A N 1
ATOM 553 C CA . ASP A 1 72 ? 1.981 7.322 -13.103 1.00 85.62 72 ASP A CA 1
ATOM 554 C C . ASP A 1 72 ? 2.205 8.383 -12.001 1.00 85.62 72 ASP A C 1
ATOM 556 O O . ASP A 1 72 ? 1.463 8.462 -11.030 1.00 85.62 72 ASP A O 1
ATOM 560 N N . ASP A 1 73 ? 3.303 9.138 -12.121 1.00 85.88 73 ASP A N 1
ATOM 561 C CA . ASP A 1 73 ? 3.830 10.111 -11.145 1.00 85.88 73 ASP A CA 1
ATOM 562 C C . ASP A 1 73 ? 4.372 9.549 -9.815 1.00 85.88 73 ASP A C 1
ATOM 564 O O . ASP A 1 73 ? 5.139 10.241 -9.134 1.00 85.88 73 ASP A O 1
ATOM 568 N N . ASP A 1 74 ? 4.096 8.290 -9.475 1.00 92.25 74 ASP A N 1
ATOM 569 C CA . ASP A 1 74 ? 4.683 7.654 -8.300 1.00 92.25 74 ASP A CA 1
ATOM 570 C C . ASP A 1 74 ? 6.174 7.401 -8.489 1.00 92.25 74 ASP A C 1
ATOM 572 O O . ASP A 1 74 ? 6.664 6.944 -9.530 1.00 92.25 74 ASP A O 1
ATOM 576 N N . VAL A 1 75 ? 6.920 7.666 -7.424 1.00 95.38 75 VAL A N 1
ATOM 577 C CA . VAL A 1 75 ? 8.368 7.538 -7.437 1.00 95.38 75 VAL A CA 1
ATOM 578 C C . VAL A 1 75 ? 8.770 6.078 -7.312 1.00 95.38 75 VAL A C 1
ATOM 580 O O . VAL A 1 75 ? 8.381 5.381 -6.375 1.00 95.38 75 VAL A O 1
ATOM 583 N N . ILE A 1 76 ? 9.647 5.641 -8.213 1.00 97.06 76 ILE A N 1
ATOM 584 C CA . ILE A 1 76 ? 10.251 4.318 -8.173 1.00 97.06 76 ILE A CA 1
ATOM 585 C C . ILE A 1 76 ? 11.695 4.418 -7.692 1.00 97.06 76 ILE A C 1
ATOM 587 O O . ILE A 1 76 ? 12.546 5.109 -8.268 1.00 97.06 76 ILE A O 1
ATOM 591 N N . SER A 1 77 ? 11.984 3.671 -6.630 1.00 97.38 77 SER A N 1
ATOM 592 C CA . SER A 1 77 ? 13.317 3.532 -6.068 1.00 97.38 77 SER A CA 1
ATOM 593 C C . SER A 1 77 ? 13.810 2.090 -6.073 1.00 97.38 77 SER A C 1
ATOM 595 O O . SER A 1 77 ? 13.042 1.135 -6.166 1.00 97.38 77 SER A O 1
ATOM 597 N N . ILE A 1 78 ? 15.123 1.919 -5.975 1.00 97.69 78 ILE A N 1
ATOM 598 C CA . ILE A 1 78 ? 15.780 0.618 -5.867 1.00 97.69 78 ILE A CA 1
ATOM 599 C C . ILE A 1 78 ? 16.678 0.584 -4.634 1.00 97.69 78 ILE A C 1
ATOM 601 O O . ILE A 1 78 ? 17.252 1.606 -4.255 1.00 97.69 78 ILE A O 1
ATOM 605 N N . ASP A 1 79 ? 16.801 -0.579 -3.996 1.00 95.69 79 ASP A N 1
ATOM 606 C CA . ASP A 1 79 ? 17.766 -0.801 -2.917 1.00 95.69 79 ASP A CA 1
ATOM 607 C C . ASP A 1 79 ? 19.043 -1.522 -3.389 1.00 95.69 79 ASP A C 1
ATOM 609 O O . ASP A 1 79 ? 19.155 -2.003 -4.515 1.00 95.69 79 ASP A O 1
ATOM 613 N N . HIS A 1 80 ? 20.036 -1.634 -2.503 1.00 93.88 80 HIS A N 1
ATOM 614 C CA . HIS A 1 80 ? 21.318 -2.286 -2.808 1.00 93.88 80 HIS A CA 1
ATOM 615 C C . HIS A 1 80 ? 21.200 -3.775 -3.189 1.00 93.88 80 HIS A C 1
ATOM 617 O O . HIS A 1 80 ? 22.154 -4.341 -3.717 1.00 93.88 80 HIS A O 1
ATOM 623 N N . ARG A 1 81 ? 20.070 -4.429 -2.889 1.00 93.06 81 ARG A N 1
ATOM 624 C CA . ARG A 1 81 ? 19.796 -5.831 -3.248 1.00 93.06 81 ARG A CA 1
ATOM 625 C C . ARG A 1 81 ? 19.080 -5.947 -4.590 1.00 93.06 81 ARG A C 1
ATOM 627 O O . ARG A 1 81 ? 18.814 -7.062 -5.033 1.00 93.06 81 ARG A O 1
ATOM 634 N N . GLY A 1 82 ? 18.767 -4.818 -5.219 1.00 95.38 82 GLY A N 1
ATOM 635 C CA . GLY A 1 82 ? 18.018 -4.752 -6.459 1.00 95.38 82 GLY A CA 1
ATOM 636 C C . GLY A 1 82 ? 16.507 -4.843 -6.281 1.00 95.38 82 GLY A C 1
ATOM 637 O O . GLY A 1 82 ? 15.820 -4.995 -7.289 1.00 95.38 82 GLY A O 1
ATOM 638 N N . ARG A 1 83 ? 15.979 -4.763 -5.048 1.00 96.81 83 ARG A N 1
ATOM 639 C CA . ARG A 1 83 ? 14.526 -4.693 -4.847 1.00 96.81 83 ARG A CA 1
ATOM 640 C C . ARG A 1 83 ? 14.019 -3.343 -5.312 1.00 96.81 83 ARG A C 1
ATOM 642 O O . ARG A 1 83 ? 14.639 -2.326 -5.004 1.00 96.81 83 ARG A O 1
ATOM 649 N N . VAL A 1 84 ? 12.899 -3.361 -6.017 1.00 97.62 84 VAL A N 1
ATOM 650 C CA . VAL A 1 84 ? 12.223 -2.173 -6.529 1.00 97.62 84 VAL A CA 1
ATOM 651 C C . VAL A 1 84 ? 11.083 -1.817 -5.595 1.00 97.62 84 VAL A C 1
ATOM 653 O O . VAL A 1 84 ? 10.395 -2.695 -5.068 1.00 97.62 84 VAL A O 1
ATOM 656 N N . TRP A 1 85 ? 10.911 -0.523 -5.388 1.00 96.06 85 TRP A N 1
ATOM 657 C CA . TRP A 1 85 ? 9.957 0.035 -4.459 1.00 96.06 85 TRP A CA 1
ATOM 658 C C . TRP A 1 85 ? 9.238 1.207 -5.092 1.00 96.06 85 TRP A C 1
ATOM 660 O O . TRP A 1 85 ? 9.876 2.025 -5.753 1.00 96.06 85 TRP A O 1
ATOM 670 N N . ARG A 1 86 ? 7.938 1.291 -4.853 1.00 95.31 86 ARG A N 1
ATOM 671 C CA . ARG A 1 86 ? 7.087 2.401 -5.257 1.00 95.31 86 ARG A CA 1
ATOM 672 C C . ARG A 1 86 ? 6.691 3.167 -4.010 1.00 95.31 86 ARG A C 1
ATOM 674 O O . ARG A 1 86 ? 6.203 2.558 -3.062 1.00 95.31 86 ARG A O 1
ATOM 681 N N . THR A 1 87 ? 6.942 4.467 -4.014 1.00 93.19 87 THR A N 1
ATOM 682 C CA . THR A 1 87 ? 6.379 5.371 -3.015 1.00 93.19 87 THR A CA 1
ATOM 683 C C . THR A 1 87 ? 4.950 5.658 -3.447 1.00 93.19 87 THR A C 1
ATOM 685 O O . THR A 1 87 ? 4.743 6.346 -4.442 1.00 93.19 87 THR A O 1
ATOM 688 N N . ASP A 1 88 ? 3.996 5.060 -2.748 1.00 86.94 88 ASP A N 1
ATOM 689 C CA . ASP A 1 88 ? 2.570 5.219 -3.000 1.00 86.94 88 ASP A CA 1
ATOM 690 C C . ASP A 1 88 ? 2.110 6.535 -2.364 1.00 86.94 88 ASP A C 1
ATOM 692 O O . ASP A 1 88 ? 2.150 6.693 -1.139 1.00 86.94 88 ASP A O 1
ATOM 696 N N . ALA A 1 89 ? 1.749 7.512 -3.199 1.00 81.25 89 ALA A N 1
ATOM 697 C CA . ALA A 1 89 ? 1.413 8.853 -2.732 1.00 81.25 89 ALA A CA 1
ATOM 698 C C . ALA A 1 89 ? 0.133 8.893 -1.879 1.00 81.25 89 ALA A C 1
ATOM 700 O O . ALA A 1 89 ? 0.003 9.769 -1.022 1.00 81.25 89 ALA A O 1
ATOM 701 N N . GLU A 1 90 ? -0.801 7.961 -2.089 1.00 81.12 90 GLU A N 1
ATOM 702 C CA . GLU A 1 90 ? -2.051 7.894 -1.327 1.00 81.12 90 GLU A CA 1
ATOM 703 C C . GLU A 1 90 ? -1.818 7.337 0.076 1.00 81.12 90 GLU A C 1
ATOM 705 O O . GLU A 1 90 ? -2.386 7.830 1.056 1.00 81.12 90 GLU A O 1
ATOM 710 N N . LEU A 1 91 ? -0.959 6.322 0.183 1.00 82.69 91 LEU A N 1
ATOM 711 C CA . LEU A 1 91 ? -0.596 5.725 1.463 1.00 82.69 91 LEU A CA 1
ATOM 712 C C . LEU A 1 91 ? 0.501 6.494 2.205 1.00 82.69 91 LEU A C 1
ATOM 714 O O . LEU A 1 91 ? 0.632 6.300 3.418 1.00 82.69 91 LEU A O 1
ATOM 718 N N . ASP A 1 92 ? 1.245 7.360 1.510 1.00 83.56 92 ASP A N 1
ATOM 719 C CA . ASP A 1 92 ? 2.475 8.002 1.994 1.00 83.56 92 ASP A CA 1
ATOM 720 C C . ASP A 1 92 ? 3.453 6.947 2.545 1.00 83.56 92 ASP A C 1
ATOM 722 O O . ASP A 1 92 ? 3.899 7.004 3.697 1.00 83.56 92 ASP A O 1
ATOM 726 N N . ASP A 1 93 ? 3.696 5.898 1.749 1.00 88.75 93 ASP A N 1
ATOM 727 C CA . ASP A 1 93 ? 4.495 4.739 2.157 1.00 88.75 93 ASP A CA 1
ATOM 728 C C . ASP A 1 93 ? 5.238 4.065 0.989 1.00 88.75 93 ASP A C 1
ATOM 730 O O . ASP A 1 93 ? 4.874 4.203 -0.178 1.00 88.75 93 ASP A O 1
ATOM 734 N N . ASP A 1 94 ? 6.291 3.312 1.311 1.00 90.25 94 ASP A N 1
ATOM 735 C CA . ASP A 1 94 ? 7.123 2.593 0.346 1.00 90.25 94 ASP A CA 1
ATOM 736 C C . ASP A 1 94 ? 6.726 1.113 0.247 1.00 90.25 94 ASP A C 1
ATOM 738 O O . ASP A 1 94 ? 7.012 0.301 1.131 1.00 90.25 94 ASP A O 1
ATOM 742 N N . ILE A 1 95 ? 6.191 0.718 -0.905 1.00 92.88 95 ILE A N 1
ATOM 743 C CA . ILE A 1 95 ? 5.743 -0.649 -1.181 1.00 92.88 95 ILE A CA 1
ATOM 744 C C . ILE A 1 95 ? 6.761 -1.368 -2.065 1.00 92.88 95 ILE A C 1
ATOM 746 O O . ILE A 1 95 ? 7.220 -0.837 -3.075 1.00 92.88 95 ILE A O 1
ATOM 750 N N . CYS A 1 96 ? 7.137 -2.599 -1.707 1.00 94.12 96 CYS A N 1
ATOM 751 C CA . CYS A 1 96 ? 8.062 -3.391 -2.519 1.00 94.12 96 CYS A CA 1
ATOM 752 C C . CYS A 1 96 ? 7.347 -3.995 -3.743 1.00 94.12 96 CYS A C 1
ATOM 754 O O . CYS A 1 96 ? 6.665 -5.017 -3.648 1.00 94.12 96 CYS A O 1
ATOM 756 N N . GLU A 1 97 ? 7.554 -3.376 -4.905 1.00 94.38 97 GLU A N 1
ATOM 757 C CA . GLU A 1 97 ? 7.002 -3.770 -6.212 1.00 94.38 97 GLU A CA 1
ATOM 758 C C . GLU A 1 97 ? 7.741 -4.917 -6.890 1.00 94.38 97 GLU A C 1
ATOM 760 O O . GLU A 1 97 ? 7.241 -5.536 -7.827 1.00 94.38 97 GLU A O 1
ATOM 765 N N . GLY A 1 98 ? 8.974 -5.178 -6.474 1.00 95.94 98 GLY A N 1
ATOM 766 C CA . GLY A 1 98 ? 9.809 -6.162 -7.135 1.00 95.94 98 GLY A CA 1
ATOM 767 C C . GLY A 1 98 ? 10.923 -6.650 -6.242 1.00 95.94 98 GLY A C 1
ATOM 768 O O . GLY A 1 98 ? 11.611 -5.872 -5.585 1.00 95.94 98 GLY A O 1
ATOM 769 N N . THR A 1 99 ? 11.164 -7.953 -6.271 1.00 95.75 99 THR A N 1
ATOM 770 C CA . THR A 1 99 ? 12.303 -8.570 -5.596 1.00 95.75 99 THR A CA 1
ATOM 771 C C . THR A 1 99 ? 13.609 -8.326 -6.345 1.00 95.75 99 THR A C 1
ATOM 773 O O . THR A 1 99 ? 14.675 -8.367 -5.728 1.00 95.75 99 THR A O 1
ATOM 776 N N . ARG A 1 100 ? 13.536 -8.077 -7.663 1.00 95.69 100 ARG A N 1
ATOM 777 C CA . ARG A 1 100 ? 14.677 -7.767 -8.539 1.00 95.69 100 ARG A CA 1
ATOM 778 C C . ARG A 1 100 ? 14.274 -6.831 -9.682 1.00 95.69 100 ARG A C 1
ATOM 780 O O . ARG A 1 100 ? 13.268 -7.086 -10.345 1.00 95.69 100 ARG A O 1
ATOM 787 N N . LEU A 1 101 ? 15.103 -5.828 -9.969 1.00 95.94 101 LEU A N 1
ATOM 788 C CA . LEU A 1 101 ? 14.913 -4.838 -11.040 1.00 95.94 101 LEU A CA 1
ATOM 789 C C . LEU A 1 101 ? 14.508 -5.454 -12.381 1.00 95.94 101 LEU A C 1
ATOM 791 O O . LEU A 1 101 ? 13.513 -5.056 -12.977 1.00 95.94 101 LEU A O 1
ATOM 795 N N . GLU A 1 102 ? 15.249 -6.452 -12.853 1.00 93.50 102 GLU A N 1
ATOM 796 C CA . GLU A 1 102 ? 15.005 -7.059 -14.157 1.00 93.50 102 GLU A CA 1
ATOM 797 C C . GLU A 1 102 ? 13.708 -7.873 -14.212 1.00 93.50 102 GLU A C 1
ATOM 799 O O . GLU A 1 102 ? 13.147 -8.039 -15.292 1.00 93.50 102 GLU A O 1
ATOM 804 N N . ARG A 1 103 ? 13.233 -8.394 -13.070 1.00 94.94 103 ARG A N 1
ATOM 805 C CA . ARG A 1 103 ? 11.958 -9.120 -12.993 1.00 94.94 103 ARG A CA 1
ATOM 806 C C . ARG A 1 103 ? 10.789 -8.153 -12.981 1.00 94.94 103 ARG A C 1
ATOM 808 O O . ARG A 1 103 ? 9.839 -8.367 -13.725 1.00 94.94 103 ARG A O 1
ATOM 815 N N . TRP A 1 104 ? 10.898 -7.094 -12.181 1.00 95.25 104 TRP A N 1
ATOM 816 C CA . TRP A 1 104 ? 9.921 -6.014 -12.131 1.00 95.25 104 TRP A CA 1
ATOM 817 C C . TRP A 1 104 ? 9.742 -5.371 -13.506 1.00 95.25 104 TRP A C 1
ATOM 819 O O . TRP A 1 104 ? 8.628 -5.356 -14.022 1.00 95.25 104 TRP A O 1
ATOM 829 N N . LEU A 1 105 ? 10.839 -4.952 -14.147 1.00 92.94 105 LEU A N 1
ATOM 830 C CA . LEU A 1 105 ? 10.778 -4.277 -15.442 1.00 92.94 105 LEU A CA 1
ATOM 831 C C . LEU A 1 105 ? 10.287 -5.218 -16.553 1.00 92.94 105 LEU A C 1
ATOM 833 O O . LEU A 1 105 ? 9.500 -4.804 -17.393 1.00 92.94 105 LEU A O 1
ATOM 837 N N . ALA A 1 106 ? 10.668 -6.503 -16.538 1.00 91.88 106 ALA A N 1
ATOM 838 C CA . ALA A 1 106 ? 10.123 -7.481 -17.489 1.00 91.88 106 ALA A CA 1
ATOM 839 C C . ALA A 1 106 ? 8.630 -7.761 -17.263 1.00 91.88 106 ALA A C 1
ATOM 841 O O . ALA A 1 106 ? 7.901 -7.978 -18.226 1.00 91.88 106 ALA A O 1
ATOM 842 N N . GLY A 1 107 ? 8.176 -7.769 -16.006 1.00 92.44 107 GLY A N 1
ATOM 843 C CA . GLY A 1 107 ? 6.759 -7.876 -15.660 1.00 92.44 107 GLY A CA 1
ATOM 844 C C . GLY A 1 107 ? 5.970 -6.678 -16.168 1.00 92.44 107 GLY A C 1
ATOM 845 O O . GLY A 1 107 ? 4.930 -6.868 -16.789 1.00 92.44 107 GLY A O 1
ATOM 846 N N . ALA A 1 108 ? 6.524 -5.477 -15.989 1.00 90.06 108 ALA A N 1
ATOM 847 C CA . ALA A 1 108 ? 5.952 -4.238 -16.496 1.00 90.06 108 ALA A CA 1
ATOM 848 C C . ALA A 1 108 ? 5.870 -4.242 -18.019 1.00 90.06 108 ALA A C 1
ATOM 850 O O . ALA A 1 108 ? 4.848 -3.857 -18.585 1.00 90.06 108 ALA A O 1
ATOM 851 N N . VAL A 1 109 ? 6.911 -4.765 -18.677 1.00 87.75 109 VAL A N 1
ATOM 852 C CA . VAL A 1 109 ? 6.925 -4.860 -20.131 1.00 87.75 109 VAL A CA 1
ATOM 853 C C . VAL A 1 109 ? 5.889 -5.839 -20.672 1.00 87.75 109 VAL A C 1
ATOM 855 O O . VAL A 1 109 ? 5.118 -5.487 -21.561 1.00 87.75 109 VAL A O 1
ATOM 858 N N . ASP A 1 110 ? 5.811 -7.040 -20.095 1.00 88.38 110 ASP A N 1
ATOM 859 C CA . ASP A 1 110 ? 4.783 -8.018 -20.461 1.00 88.38 110 ASP A CA 1
ATOM 860 C C . ASP A 1 110 ? 3.364 -7.475 -20.200 1.00 88.38 110 ASP A C 1
ATOM 862 O O . ASP A 1 110 ? 2.460 -7.696 -21.005 1.00 88.38 110 ASP A O 1
ATOM 866 N N . ALA A 1 111 ? 3.157 -6.790 -19.070 1.00 88.25 111 ALA A N 1
ATOM 867 C CA . ALA A 1 111 ? 1.859 -6.258 -18.669 1.00 88.25 111 ALA A CA 1
ATOM 868 C C . ALA A 1 111 ? 1.375 -5.145 -19.598 1.00 88.25 111 ALA A C 1
ATOM 870 O O . ALA A 1 111 ? 0.205 -5.120 -19.974 1.00 88.25 111 ALA A O 1
ATOM 871 N N . ALA A 1 112 ? 2.254 -4.237 -20.001 1.00 82.44 112 ALA A N 1
ATOM 872 C CA . ALA A 1 112 ? 1.868 -3.188 -20.926 1.00 82.44 112 ALA A CA 1
ATOM 873 C C . ALA A 1 112 ? 1.728 -3.711 -22.364 1.00 82.44 112 ALA A C 1
ATOM 875 O O . ALA A 1 112 ? 0.827 -3.273 -23.068 1.00 82.44 112 ALA A O 1
ATOM 876 N N . GLY A 1 113 ? 2.479 -4.742 -22.768 1.00 83.75 113 GLY A N 1
ATOM 877 C CA . GLY A 1 113 ? 2.246 -5.452 -24.033 1.00 83.75 113 GLY A CA 1
ATOM 878 C C . GLY A 1 113 ? 0.859 -6.107 -24.163 1.00 83.75 113 GLY A C 1
ATOM 879 O O . GLY A 1 113 ? 0.480 -6.508 -25.256 1.00 83.75 113 GLY A O 1
ATOM 880 N N . LEU A 1 114 ? 0.082 -6.215 -23.077 1.00 87.00 114 LEU A N 1
ATOM 881 C CA . LEU A 1 114 ? -1.320 -6.652 -23.121 1.00 87.00 114 LEU A CA 1
ATOM 882 C C . LEU A 1 114 ? -2.274 -5.554 -23.620 1.00 87.00 114 LEU A C 1
ATOM 884 O O . LEU A 1 114 ? -3.353 -5.864 -24.115 1.00 87.00 114 LEU A O 1
ATOM 888 N N . VAL A 1 115 ? -1.893 -4.291 -23.429 1.00 86.25 115 VAL A N 1
ATOM 889 C CA . VAL A 1 115 ? -2.716 -3.099 -23.688 1.00 86.25 115 VAL A CA 1
ATOM 890 C C . VAL A 1 115 ? -2.638 -2.698 -25.160 1.00 86.25 115 VAL A C 1
ATOM 892 O O . VAL A 1 115 ? -3.580 -2.109 -25.682 1.00 86.25 115 VAL A O 1
ATOM 895 N N . TYR A 1 116 ? -1.543 -3.047 -25.836 1.00 84.56 116 TYR A N 1
ATOM 896 C CA . TYR A 1 116 ? -1.283 -2.668 -27.220 1.00 84.56 116 TYR A CA 1
ATOM 897 C C . TYR A 1 116 ? -1.361 -3.869 -28.167 1.00 84.56 116 TYR A C 1
ATOM 899 O O . TYR A 1 116 ? -1.009 -4.992 -27.803 1.00 84.56 116 TYR A O 1
ATOM 907 N N . ASP A 1 117 ? -1.817 -3.633 -29.391 1.00 83.06 117 ASP A N 1
ATOM 908 C CA . ASP A 1 117 ? -1.826 -4.620 -30.464 1.00 83.06 117 ASP A CA 1
ATOM 909 C C . ASP A 1 117 ? -0.510 -4.628 -31.272 1.00 83.06 117 ASP A C 1
ATOM 911 O O . ASP A 1 117 ? 0.485 -3.998 -30.910 1.00 83.06 117 ASP A O 1
ATOM 915 N N . GLY A 1 118 ? -0.479 -5.393 -32.370 1.00 79.56 118 GLY A N 1
ATOM 916 C CA . GLY A 1 118 ? 0.714 -5.533 -33.213 1.00 79.56 118 GLY A CA 1
ATOM 917 C C . GLY A 1 118 ? 1.105 -4.270 -33.987 1.00 79.56 118 GLY A C 1
ATOM 918 O O . GLY A 1 118 ? 2.243 -4.189 -34.452 1.00 79.56 118 GLY A O 1
ATOM 919 N N . ASP A 1 119 ? 0.193 -3.306 -34.104 1.00 80.62 119 ASP A N 1
ATOM 920 C CA . ASP A 1 119 ? 0.422 -2.022 -34.763 1.00 80.62 119 ASP A CA 1
ATOM 921 C C . ASP A 1 119 ? 0.792 -0.922 -33.746 1.00 80.62 119 ASP A C 1
ATOM 923 O O . ASP A 1 119 ? 1.175 0.182 -34.137 1.00 80.62 119 ASP A O 1
ATOM 927 N N . GLY A 1 120 ? 0.767 -1.239 -32.444 1.00 80.12 120 GLY A N 1
ATOM 928 C CA . GLY A 1 120 ? 1.058 -0.305 -31.356 1.00 80.12 120 GLY A CA 1
ATOM 929 C C . GLY A 1 120 ? -0.138 0.566 -30.967 1.00 80.12 120 GLY A C 1
ATOM 930 O O . GLY A 1 120 ? 0.032 1.513 -30.199 1.00 80.12 120 GLY A O 1
ATOM 931 N N . GLU A 1 121 ? -1.332 0.253 -31.476 1.00 83.94 121 GLU A N 1
ATOM 932 C CA . GLU A 1 121 ? -2.589 0.867 -31.052 1.00 83.94 121 GLU A CA 1
ATOM 933 C C . GLU A 1 121 ? -3.141 0.137 -29.824 1.00 83.94 121 GLU A C 1
ATOM 935 O O . GLU A 1 121 ? -2.722 -0.975 -29.500 1.00 83.94 121 GLU A O 1
ATOM 940 N N . PHE A 1 122 ? -4.070 0.762 -29.102 1.00 87.19 122 PHE A N 1
ATOM 941 C CA . PHE A 1 122 ? -4.738 0.086 -27.995 1.00 87.19 122 PHE A CA 1
ATOM 942 C C . PHE A 1 122 ? -5.568 -1.089 -28.509 1.00 87.19 122 PHE A C 1
ATOM 944 O O . PHE A 1 122 ? -6.362 -0.935 -29.435 1.00 87.19 122 PHE A O 1
ATOM 951 N N . ALA A 1 123 ? -5.410 -2.252 -27.883 1.00 88.00 123 ALA A N 1
ATOM 952 C CA . ALA A 1 123 ? -6.203 -3.421 -28.222 1.00 88.00 123 ALA A CA 1
ATOM 953 C C . ALA A 1 123 ? -7.697 -3.212 -27.884 1.00 88.00 123 ALA A C 1
ATOM 955 O O . ALA A 1 123 ? -8.079 -2.366 -27.070 1.00 88.00 123 ALA A O 1
ATOM 956 N N . ASP A 1 124 ? -8.562 -4.021 -28.498 1.00 87.06 124 ASP A N 1
ATOM 957 C CA . ASP A 1 124 ? -10.005 -3.969 -28.248 1.00 87.06 124 ASP A CA 1
ATOM 958 C C . ASP A 1 124 ? -10.356 -4.370 -26.800 1.00 87.06 124 ASP A C 1
ATOM 960 O O . ASP A 1 124 ? -9.860 -5.374 -26.281 1.00 87.06 124 ASP A O 1
ATOM 964 N N . ASN A 1 125 ? -11.324 -3.668 -26.194 1.00 87.69 125 ASN A N 1
ATOM 965 C CA . ASN A 1 125 ? -11.839 -3.917 -24.833 1.00 87.69 125 ASN A CA 1
ATOM 966 C C . ASN A 1 125 ? -10.766 -3.819 -23.734 1.00 87.69 125 ASN A C 1
ATOM 968 O O . ASN A 1 125 ? -10.771 -4.591 -22.772 1.00 87.69 125 ASN A O 1
ATOM 972 N N . ILE A 1 126 ? -9.812 -2.907 -23.914 1.00 92.81 126 ILE A N 1
ATOM 973 C CA . ILE A 1 126 ? -8.822 -2.581 -22.886 1.00 92.81 126 ILE A CA 1
ATOM 974 C C . ILE A 1 126 ? -9.372 -1.583 -21.877 1.00 92.81 126 ILE A C 1
ATOM 976 O O . ILE A 1 126 ? -9.094 -1.723 -20.688 1.00 92.81 126 ILE A O 1
ATOM 980 N N . PHE A 1 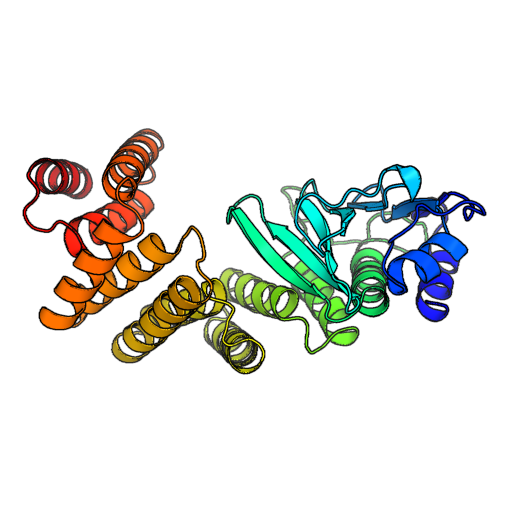127 ? -10.155 -0.619 -22.353 1.00 92.00 127 PHE A N 1
ATOM 981 C CA . PHE A 1 127 ? -10.732 0.439 -21.540 1.00 92.00 127 PHE A CA 1
ATOM 982 C C . PHE A 1 127 ? -12.250 0.321 -21.486 1.00 92.00 127 PHE A C 1
ATOM 984 O O . PHE A 1 127 ? -12.868 -0.113 -22.464 1.00 92.00 127 PHE A O 1
ATOM 991 N N . ASP A 1 128 ? -12.817 0.719 -20.354 1.00 90.50 128 ASP A N 1
ATOM 992 C CA . ASP A 1 128 ? -14.252 0.871 -20.168 1.00 90.50 128 ASP A CA 1
ATOM 993 C C . ASP A 1 128 ? -14.772 2.185 -20.787 1.00 90.50 128 ASP A C 1
ATOM 995 O O . ASP A 1 128 ? -14.046 2.926 -21.461 1.00 90.50 128 ASP A O 1
ATOM 999 N N . ASP A 1 129 ? -16.059 2.474 -20.579 1.00 90.44 129 ASP A N 1
ATOM 1000 C CA . ASP A 1 129 ? -16.718 3.672 -21.113 1.00 90.44 129 ASP A CA 1
ATOM 1001 C C . ASP A 1 129 ? -16.143 4.990 -20.546 1.00 90.44 129 ASP A C 1
ATOM 1003 O O . ASP A 1 129 ? -16.301 6.041 -21.177 1.00 90.44 129 ASP A O 1
ATOM 1007 N N . ASP A 1 130 ? -15.471 4.941 -19.390 1.00 89.06 130 ASP A N 1
ATOM 1008 C CA . ASP A 1 130 ? -14.839 6.088 -18.730 1.00 89.06 130 ASP A CA 1
ATOM 1009 C C . ASP A 1 130 ? -13.358 6.248 -19.133 1.00 89.06 130 ASP A C 1
ATOM 1011 O O . ASP A 1 130 ? -12.723 7.253 -18.802 1.00 89.06 130 ASP A O 1
ATOM 1015 N N . GLY A 1 131 ? -12.824 5.312 -19.925 1.00 88.81 131 GLY A N 1
ATOM 1016 C CA . GLY A 1 131 ? -11.430 5.301 -20.362 1.00 88.81 131 GLY A CA 1
ATOM 1017 C C . GLY A 1 131 ? -10.476 4.676 -19.343 1.00 88.81 131 GLY A C 1
ATOM 1018 O O . GLY A 1 131 ? -9.261 4.781 -19.516 1.00 88.81 131 GLY A O 1
ATOM 1019 N N . GLU A 1 132 ? -10.999 4.018 -18.310 1.00 89.56 132 GLU A N 1
ATOM 1020 C CA . GLU A 1 132 ? -10.215 3.293 -17.315 1.00 89.56 132 GLU A CA 1
ATOM 1021 C C . GLU A 1 132 ? -9.939 1.869 -17.785 1.00 89.56 132 GLU A C 1
ATOM 1023 O O . GLU A 1 132 ? -10.737 1.264 -18.497 1.00 89.56 132 GLU A O 1
ATOM 1028 N N . ILE A 1 133 ? -8.795 1.301 -17.395 1.00 89.69 133 ILE A N 1
ATOM 1029 C CA . ILE A 1 133 ? -8.476 -0.083 -17.767 1.00 89.69 133 ILE A CA 1
ATOM 1030 C C . ILE A 1 133 ? -9.508 -1.024 -17.143 1.00 89.69 133 ILE A C 1
ATOM 1032 O O . ILE A 1 133 ? -9.649 -1.075 -15.915 1.00 89.69 133 ILE A O 1
ATOM 1036 N N . GLU A 1 134 ? -10.136 -1.831 -17.999 1.00 93.19 134 GLU A N 1
ATOM 1037 C CA . GLU A 1 134 ? -11.106 -2.858 -17.635 1.00 93.19 134 GLU A CA 1
ATOM 1038 C C . GLU A 1 134 ? -10.565 -3.738 -16.491 1.00 93.19 134 GLU A C 1
ATOM 1040 O O . GLU A 1 134 ? -9.437 -4.246 -16.590 1.00 93.19 134 GLU A O 1
ATOM 1045 N N . PRO A 1 135 ? -11.339 -4.009 -15.420 1.00 92.06 135 PRO A N 1
ATOM 1046 C CA . PRO A 1 135 ? -10.854 -4.757 -14.254 1.00 92.06 135 PRO A CA 1
ATOM 1047 C C . PRO A 1 135 ? -10.219 -6.112 -14.601 1.00 92.06 135 PRO A C 1
ATOM 1049 O O . PRO A 1 135 ? -9.203 -6.511 -14.030 1.00 92.06 135 PRO A O 1
ATOM 1052 N N . VAL A 1 136 ? -10.765 -6.800 -15.607 1.00 90.94 136 VAL A N 1
ATOM 1053 C CA . VAL A 1 136 ? -10.241 -8.086 -16.096 1.00 90.94 136 VAL A CA 1
ATOM 1054 C C . VAL A 1 136 ? -8.879 -7.927 -16.780 1.00 90.94 136 VAL A C 1
ATOM 1056 O O . VAL A 1 136 ? -8.039 -8.830 -16.723 1.00 90.94 136 VAL A O 1
ATOM 1059 N N . VAL A 1 137 ? -8.643 -6.803 -17.456 1.00 93.50 137 VAL A N 1
ATOM 1060 C CA . VAL A 1 137 ? -7.353 -6.481 -18.077 1.00 93.50 137 VAL A CA 1
ATOM 1061 C C . VAL A 1 137 ? -6.345 -6.107 -16.996 1.00 93.50 137 VAL A C 1
ATOM 1063 O O . VAL A 1 137 ? -5.252 -6.677 -16.981 1.00 93.50 137 VAL A O 1
ATOM 1066 N N . ARG A 1 138 ? -6.741 -5.272 -16.029 1.00 93.38 138 ARG A N 1
ATOM 1067 C CA . ARG A 1 138 ? -5.929 -4.910 -14.857 1.00 93.38 138 ARG A CA 1
ATOM 1068 C C . ARG A 1 138 ? -5.459 -6.146 -14.087 1.00 93.38 138 ARG A C 1
ATOM 1070 O O . ARG A 1 138 ? -4.267 -6.300 -13.825 1.00 93.38 138 ARG A O 1
ATOM 1077 N N . GLU A 1 139 ? -6.356 -7.088 -13.797 1.00 95.50 139 GLU A N 1
ATOM 1078 C CA . GLU A 1 139 ? -5.988 -8.346 -13.137 1.00 95.50 139 GLU A CA 1
ATOM 1079 C C . GLU A 1 139 ? -4.957 -9.143 -13.955 1.00 95.50 139 GLU A C 1
ATOM 1081 O O . GLU A 1 139 ? -3.968 -9.644 -13.409 1.00 95.50 139 GLU A O 1
ATOM 1086 N N . LYS A 1 140 ? -5.144 -9.252 -15.278 1.00 95.38 140 LYS A N 1
ATOM 1087 C CA . LYS A 1 140 ? -4.192 -9.951 -16.157 1.00 95.38 140 LYS A CA 1
ATOM 1088 C C . LYS A 1 140 ? -2.815 -9.290 -16.143 1.00 95.38 140 LYS A C 1
ATOM 1090 O O . LYS A 1 140 ? -1.822 -10.015 -16.082 1.00 95.38 140 LYS A O 1
ATOM 1095 N N . GLN A 1 141 ? -2.745 -7.959 -16.161 1.00 94.25 141 GLN A N 1
ATOM 1096 C CA . GLN A 1 141 ? -1.487 -7.218 -16.040 1.00 94.25 141 GLN A CA 1
ATOM 1097 C C . GLN A 1 141 ? -0.767 -7.564 -14.734 1.00 94.25 141 GLN A C 1
ATOM 1099 O O . GLN A 1 141 ? 0.390 -7.987 -14.755 1.00 94.25 141 GLN A O 1
ATOM 1104 N N . ILE A 1 142 ? -1.474 -7.502 -13.602 1.00 96.25 142 ILE A N 1
ATOM 1105 C CA . ILE A 1 142 ? -0.916 -7.842 -12.286 1.00 96.25 142 ILE A CA 1
ATOM 1106 C C . ILE A 1 142 ? -0.409 -9.296 -12.260 1.00 96.25 142 ILE A C 1
ATOM 1108 O O . ILE A 1 142 ? 0.695 -9.581 -11.785 1.00 96.25 142 ILE A O 1
ATOM 1112 N N . ARG A 1 143 ? -1.164 -10.243 -12.833 1.00 96.94 143 ARG A N 1
ATOM 1113 C CA . ARG A 1 143 ? -0.741 -11.652 -12.926 1.00 96.94 143 ARG A CA 1
ATOM 1114 C C . ARG A 1 143 ? 0.487 -1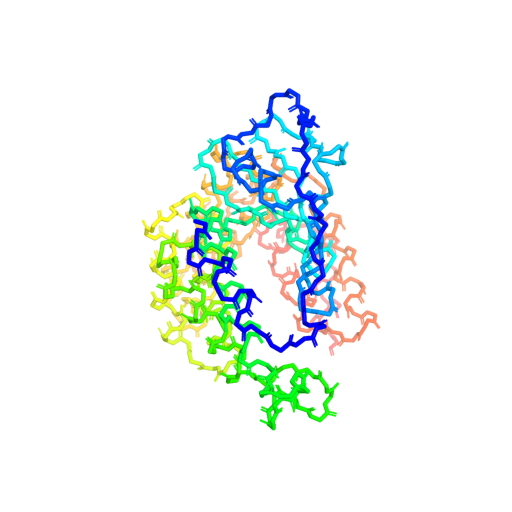1.853 -13.819 1.00 96.94 143 ARG A C 1
ATOM 1116 O O . ARG A 1 143 ? 1.292 -12.743 -13.535 1.00 96.94 143 ARG A O 1
ATOM 1123 N N . LEU A 1 144 ? 0.667 -11.053 -14.873 1.00 94.25 144 LEU A N 1
ATOM 1124 C CA . LEU A 1 144 ? 1.878 -11.083 -15.704 1.00 94.25 144 LEU A CA 1
ATOM 1125 C C . LEU A 1 144 ? 3.108 -10.613 -14.920 1.00 94.25 144 LEU A C 1
ATOM 1127 O O . LEU A 1 144 ? 4.149 -11.274 -14.984 1.00 94.25 144 LEU A O 1
ATOM 1131 N N . HIS A 1 145 ? 2.969 -9.572 -14.095 1.00 94.25 145 HIS A N 1
ATOM 1132 C CA . HIS A 1 145 ? 4.023 -9.184 -13.157 1.00 94.25 145 HIS A CA 1
ATOM 1133 C C . HIS A 1 145 ? 4.378 -10.327 -12.201 1.00 94.25 145 HIS A C 1
ATOM 1135 O O . HIS A 1 145 ? 5.546 -10.709 -12.116 1.00 94.25 145 HIS A O 1
ATOM 1141 N N . LEU A 1 146 ? 3.390 -10.954 -11.553 1.00 96.19 146 LEU A N 1
ATOM 1142 C CA . LEU A 1 146 ? 3.636 -12.079 -10.636 1.00 96.19 146 LEU A CA 1
ATOM 1143 C C . LEU A 1 146 ? 4.228 -13.309 -11.329 1.00 96.19 146 LEU A C 1
ATOM 1145 O O . LEU A 1 146 ? 4.953 -14.079 -10.707 1.00 96.19 146 LEU A O 1
ATOM 1149 N N . LYS A 1 147 ? 3.974 -13.508 -12.625 1.00 96.19 147 LYS A N 1
ATOM 1150 C CA . LYS A 1 147 ? 4.625 -14.576 -13.392 1.00 96.19 147 LYS A CA 1
ATOM 1151 C C . LYS A 1 147 ? 6.137 -14.351 -13.506 1.00 96.19 147 LYS A C 1
ATOM 1153 O O . LYS A 1 147 ? 6.896 -15.323 -13.527 1.00 96.19 147 LYS A O 1
ATOM 1158 N N . ARG A 1 148 ? 6.580 -13.092 -13.596 1.00 94.56 148 ARG A N 1
ATOM 1159 C CA . ARG A 1 148 ? 8.003 -12.712 -13.629 1.00 94.56 148 ARG A CA 1
ATOM 1160 C C . ARG A 1 148 ? 8.609 -12.625 -12.237 1.00 94.56 148 ARG A C 1
ATOM 1162 O O . ARG A 1 148 ? 9.772 -13.000 -12.066 1.00 94.56 148 ARG A O 1
ATOM 1169 N N . ASP A 1 149 ? 7.825 -12.182 -11.261 1.00 95.50 149 ASP A N 1
ATOM 1170 C CA . ASP A 1 149 ? 8.245 -12.027 -9.876 1.00 95.50 149 ASP A CA 1
ATOM 1171 C C . ASP A 1 149 ? 7.207 -12.565 -8.871 1.00 95.50 149 ASP A C 1
ATOM 1173 O O . ASP A 1 149 ? 6.464 -11.797 -8.260 1.00 95.50 149 ASP A O 1
ATOM 1177 N N . PRO A 1 150 ? 7.153 -13.893 -8.654 1.00 95.06 150 PRO A N 1
ATOM 1178 C CA . PRO A 1 150 ? 6.135 -14.500 -7.793 1.00 95.06 150 PRO A CA 1
ATOM 1179 C C . PRO A 1 150 ? 6.223 -14.092 -6.320 1.00 95.06 150 PRO A C 1
ATOM 1181 O O . PRO A 1 150 ? 5.284 -14.330 -5.570 1.00 95.06 150 PRO A O 1
ATOM 1184 N N . ALA A 1 151 ? 7.353 -13.535 -5.891 1.00 93.50 151 ALA A N 1
ATOM 1185 C CA . ALA A 1 151 ? 7.604 -13.155 -4.506 1.00 93.50 151 ALA A CA 1
ATOM 1186 C C . ALA A 1 151 ? 7.535 -11.633 -4.295 1.00 93.50 151 ALA A C 1
ATOM 1188 O O . ALA A 1 151 ? 7.993 -11.156 -3.263 1.00 93.50 151 ALA A O 1
ATOM 1189 N N . ALA A 1 152 ? 7.020 -10.864 -5.264 1.00 95.44 152 ALA A N 1
ATOM 1190 C CA . ALA A 1 152 ? 6.830 -9.422 -5.124 1.00 95.44 152 ALA A CA 1
ATOM 1191 C C . ALA A 1 152 ? 5.584 -9.126 -4.260 1.00 95.44 152 ALA A C 1
ATOM 1193 O O . ALA A 1 152 ? 4.459 -9.311 -4.742 1.00 95.44 152 ALA A O 1
ATOM 1194 N N . PRO A 1 153 ? 5.747 -8.676 -2.998 1.00 94.50 153 PRO A N 1
ATOM 1195 C CA . PRO A 1 153 ? 4.624 -8.542 -2.074 1.00 94.50 153 PRO A CA 1
ATOM 1196 C C . PRO A 1 153 ? 3.659 -7.428 -2.494 1.00 94.50 153 PRO A C 1
ATOM 1198 O O . PRO A 1 153 ? 2.453 -7.638 -2.438 1.00 94.50 153 PRO A O 1
ATOM 1201 N N . GLY A 1 154 ? 4.153 -6.291 -3.000 1.00 94.94 154 GLY A N 1
ATOM 1202 C CA . GLY A 1 154 ? 3.316 -5.180 -3.467 1.00 94.94 154 GLY A CA 1
ATOM 1203 C C . GLY A 1 154 ? 2.431 -5.544 -4.658 1.00 94.94 154 GLY A C 1
ATOM 1204 O O . GLY A 1 154 ? 1.258 -5.180 -4.714 1.00 94.94 154 GLY A O 1
ATOM 1205 N N . VAL A 1 155 ? 2.955 -6.340 -5.592 1.00 96.25 155 VAL A N 1
ATOM 1206 C CA . VAL A 1 155 ? 2.187 -6.804 -6.757 1.00 96.25 155 VAL A CA 1
ATOM 1207 C C . VAL A 1 155 ? 1.091 -7.778 -6.326 1.00 96.25 155 VAL A C 1
ATOM 1209 O O . VAL A 1 155 ? -0.045 -7.678 -6.786 1.00 96.25 155 VAL A O 1
ATOM 1212 N N . ARG A 1 156 ? 1.403 -8.706 -5.413 1.00 97.75 156 ARG A N 1
ATOM 1213 C CA . ARG A 1 156 ? 0.409 -9.643 -4.874 1.00 97.75 156 ARG A CA 1
ATOM 1214 C C . ARG A 1 156 ? -0.646 -8.928 -4.027 1.00 97.75 156 ARG A C 1
ATOM 1216 O O . ARG A 1 156 ? -1.825 -9.249 -4.132 1.00 97.75 156 ARG A O 1
ATOM 1223 N N . TRP A 1 157 ? -0.244 -7.921 -3.261 1.00 97.50 157 TRP A N 1
ATOM 1224 C CA . TRP A 1 157 ? -1.150 -7.053 -2.513 1.00 97.50 157 TRP A CA 1
ATOM 1225 C C . TRP A 1 157 ? -2.127 -6.314 -3.444 1.00 97.50 157 TRP A C 1
ATOM 1227 O O . TRP A 1 157 ? -3.332 -6.341 -3.204 1.00 97.50 157 TRP A O 1
ATOM 1237 N N . ARG A 1 158 ? -1.662 -5.779 -4.584 1.00 95.44 158 ARG A N 1
ATOM 1238 C CA . ARG A 1 158 ? -2.558 -5.208 -5.611 1.00 95.44 158 ARG A CA 1
ATOM 1239 C C . ARG A 1 158 ? -3.476 -6.232 -6.268 1.00 95.44 158 ARG A C 1
ATOM 1241 O O . ARG A 1 158 ? -4.608 -5.890 -6.592 1.00 95.44 158 ARG A O 1
ATOM 1248 N N . LEU A 1 159 ? -3.030 -7.480 -6.447 1.00 97.88 159 LEU A N 1
ATOM 1249 C CA . LEU A 1 159 ? -3.913 -8.545 -6.932 1.00 97.88 159 LEU A CA 1
ATOM 1250 C C . LEU A 1 159 ? -5.076 -8.770 -5.960 1.00 97.88 159 LEU A C 1
ATOM 1252 O O . LEU A 1 159 ? -6.215 -8.890 -6.399 1.00 97.88 159 LEU A O 1
ATOM 1256 N N . ALA A 1 160 ? -4.798 -8.793 -4.654 1.00 97.94 160 ALA A N 1
ATOM 1257 C CA . ALA A 1 160 ? -5.838 -8.923 -3.641 1.00 97.94 160 ALA A CA 1
ATOM 1258 C C . ALA A 1 160 ? -6.844 -7.759 -3.705 1.00 97.94 160 ALA A C 1
ATOM 1260 O O . ALA A 1 160 ? -8.047 -8.007 -3.697 1.00 97.94 160 ALA A O 1
ATOM 1261 N N . HIS A 1 161 ? -6.382 -6.512 -3.855 1.00 96.75 161 HIS A N 1
ATOM 1262 C CA . HIS A 1 161 ? -7.269 -5.351 -4.043 1.00 96.75 161 HIS A CA 1
ATOM 1263 C C . HIS A 1 161 ? -8.122 -5.452 -5.313 1.00 96.75 161 HIS A C 1
ATOM 1265 O O . HIS A 1 161 ? -9.343 -5.331 -5.231 1.00 96.75 161 HIS A O 1
ATOM 1271 N N . ALA A 1 162 ? -7.527 -5.802 -6.457 1.00 96.44 162 ALA A N 1
ATOM 1272 C CA . ALA A 1 162 ? -8.268 -6.003 -7.706 1.00 96.44 162 ALA A CA 1
ATOM 1273 C C . ALA A 1 162 ? -9.332 -7.116 -7.594 1.00 96.44 162 ALA A C 1
ATOM 1275 O O . ALA A 1 162 ? -10.396 -7.039 -8.208 1.00 96.44 162 ALA A O 1
ATOM 1276 N N . LEU A 1 163 ? -9.075 -8.157 -6.796 1.00 97.12 163 LEU A N 1
ATOM 1277 C CA . LEU A 1 163 ? -10.055 -9.208 -6.503 1.00 97.12 163 LEU A CA 1
ATOM 1278 C C . LEU A 1 163 ? -11.177 -8.706 -5.577 1.00 97.12 163 LEU A C 1
ATOM 1280 O O . LEU A 1 163 ? -12.337 -9.080 -5.767 1.00 97.12 163 LEU A O 1
ATOM 1284 N N . LEU A 1 164 ? -10.874 -7.834 -4.607 1.00 96.50 164 LEU A N 1
ATOM 1285 C CA . LEU A 1 164 ? -11.885 -7.218 -3.736 1.00 96.50 164 LEU A CA 1
ATOM 1286 C C . LEU A 1 164 ? -12.846 -6.312 -4.502 1.00 96.50 164 LEU A C 1
ATOM 1288 O O . LEU A 1 164 ? -14.050 -6.369 -4.236 1.00 96.50 164 LEU A O 1
ATOM 1292 N N . GLU A 1 165 ? -12.331 -5.520 -5.444 1.00 93.50 165 GLU A N 1
ATOM 1293 C CA . GLU A 1 165 ? -13.124 -4.671 -6.345 1.00 93.50 165 GLU A CA 1
ATOM 1294 C C . GLU A 1 165 ? -14.106 -5.505 -7.178 1.00 93.50 165 GLU A C 1
ATOM 1296 O O . GLU A 1 165 ? -15.263 -5.130 -7.355 1.00 93.50 165 GLU A O 1
ATOM 1301 N N . GLN A 1 166 ? -13.681 -6.697 -7.602 1.00 94.31 166 GLN A N 1
ATOM 1302 C CA . GLN A 1 166 ? -14.521 -7.664 -8.315 1.00 94.31 166 GLN A CA 1
ATOM 1303 C C . GLN A 1 166 ? -15.465 -8.466 -7.396 1.00 94.31 166 GLN A C 1
ATOM 1305 O O . GLN A 1 166 ? -16.266 -9.273 -7.871 1.00 94.31 166 GLN A O 1
ATOM 1310 N N . GLY A 1 167 ? -15.388 -8.274 -6.076 1.00 95.50 167 GLY A N 1
ATOM 1311 C CA . GLY A 1 167 ? -16.192 -8.999 -5.092 1.00 95.50 167 GLY A CA 1
ATOM 1312 C C . GLY A 1 167 ? -15.723 -10.430 -4.802 1.00 95.50 167 GLY A C 1
ATOM 1313 O O . GLY A 1 167 ? -16.418 -11.148 -4.082 1.00 95.50 167 GLY A O 1
ATOM 1314 N N . ALA A 1 168 ? -14.555 -10.842 -5.301 1.00 96.56 168 ALA A N 1
ATOM 1315 C CA . ALA A 1 168 ? -13.935 -12.140 -5.033 1.00 96.56 168 ALA A CA 1
ATOM 1316 C C . ALA A 1 168 ? -13.196 -12.126 -3.679 1.00 96.56 168 ALA A C 1
ATOM 1318 O O . ALA A 1 168 ? -11.969 -12.203 -3.606 1.00 96.56 168 ALA A O 1
ATOM 1319 N N . VAL A 1 169 ? -13.956 -11.975 -2.588 1.00 97.75 169 VAL A N 1
ATOM 1320 C CA . VAL A 1 169 ? -13.421 -11.719 -1.236 1.00 97.75 169 VAL A CA 1
ATOM 1321 C C . VAL A 1 169 ? -12.538 -12.863 -0.730 1.00 97.75 169 VAL A C 1
ATOM 1323 O O . VAL A 1 169 ? -11.484 -12.617 -0.148 1.00 97.75 169 VAL A O 1
ATOM 1326 N N . GLU A 1 170 ? -12.934 -14.111 -0.959 1.00 97.31 170 GLU A N 1
ATOM 1327 C CA . GLU A 1 170 ? -12.183 -15.291 -0.531 1.00 97.31 170 GLU A CA 1
ATOM 1328 C C . GLU A 1 170 ? -10.868 -15.455 -1.304 1.00 97.31 170 GLU A C 1
ATOM 1330 O O . GLU A 1 170 ? -9.848 -15.806 -0.713 1.00 97.31 170 GLU A O 1
ATOM 1335 N N . ASP A 1 171 ? -10.861 -15.155 -2.605 1.00 97.44 171 ASP A N 1
ATOM 1336 C CA . ASP A 1 171 ? -9.636 -15.192 -3.410 1.00 97.44 171 ASP A CA 1
ATOM 1337 C C . ASP A 1 171 ? -8.681 -14.066 -3.001 1.00 97.44 171 ASP A C 1
ATOM 1339 O O . ASP A 1 171 ? -7.484 -14.302 -2.833 1.00 97.44 171 ASP A O 1
ATOM 1343 N N . ALA A 1 172 ? -9.211 -12.865 -2.746 1.00 98.25 172 ALA A N 1
ATOM 1344 C CA . ALA A 1 172 ? -8.430 -11.756 -2.211 1.00 98.25 172 ALA A CA 1
ATOM 1345 C C . ALA A 1 172 ? -7.786 -12.097 -0.860 1.00 98.25 172 ALA A C 1
ATOM 1347 O O . ALA A 1 172 ? -6.615 -11.785 -0.639 1.00 98.25 172 ALA A O 1
ATOM 1348 N N . ARG A 1 173 ? -8.522 -12.780 0.030 1.00 98.38 173 ARG A N 1
ATOM 1349 C CA . ARG A 1 173 ? -7.986 -13.268 1.307 1.00 98.38 173 ARG A CA 1
ATOM 1350 C C . ARG A 1 173 ? -6.788 -14.188 1.092 1.00 98.38 173 ARG A C 1
ATOM 1352 O O . ARG A 1 173 ? -5.760 -13.973 1.722 1.00 98.38 173 ARG A O 1
ATOM 1359 N N . ASN A 1 174 ? -6.903 -15.174 0.200 1.00 98.12 174 ASN A N 1
ATOM 1360 C CA . ASN A 1 174 ? -5.822 -16.126 -0.070 1.00 98.12 174 ASN A CA 1
ATOM 1361 C C . ASN A 1 174 ? -4.548 -15.416 -0.554 1.00 98.12 174 ASN A C 1
ATOM 1363 O O . ASN A 1 174 ? -3.443 -15.742 -0.118 1.00 98.12 174 ASN A O 1
ATOM 1367 N N . GLU A 1 175 ? -4.694 -14.428 -1.442 1.00 98.12 175 GLU A N 1
ATOM 1368 C CA . GLU A 1 175 ? -3.558 -13.634 -1.914 1.00 98.12 175 GLU A CA 1
ATOM 1369 C C . GLU A 1 175 ? -2.955 -12.790 -0.783 1.00 98.12 175 GLU A C 1
ATOM 1371 O O . GLU A 1 175 ? -1.734 -12.752 -0.633 1.00 98.12 175 GLU A O 1
ATOM 1376 N N . MET A 1 176 ? -3.789 -12.173 0.059 1.00 98.00 176 MET A N 1
ATOM 1377 C CA . MET A 1 176 ? -3.344 -11.361 1.192 1.00 98.00 176 MET A CA 1
ATOM 1378 C C . MET A 1 176 ? -2.630 -12.187 2.275 1.00 98.00 176 MET A C 1
ATOM 1380 O O . MET A 1 176 ? -1.591 -11.766 2.783 1.00 98.00 176 MET A O 1
ATOM 1384 N N . GLU A 1 177 ? -3.128 -13.386 2.589 1.00 98.12 177 GLU A N 1
ATOM 1385 C CA . GLU A 1 177 ? -2.478 -14.335 3.506 1.00 98.12 177 GLU A CA 1
ATOM 1386 C C . GLU A 1 177 ? -1.072 -14.709 3.019 1.00 98.12 177 GLU A C 1
ATOM 1388 O O . GLU A 1 177 ? -0.133 -14.798 3.812 1.00 98.12 177 GLU A O 1
ATOM 1393 N N . GLN A 1 178 ? -0.897 -14.865 1.705 1.00 97.19 178 GLN A N 1
ATOM 1394 C CA . GLN A 1 178 ? 0.415 -15.111 1.116 1.00 97.19 178 GLN A CA 1
ATOM 1395 C C . GLN A 1 178 ? 1.328 -13.875 1.208 1.00 97.19 178 GLN A C 1
ATOM 1397 O O . GLN A 1 178 ? 2.514 -14.035 1.494 1.00 97.19 178 GLN A O 1
ATOM 1402 N N . VAL A 1 179 ? 0.801 -12.652 1.031 1.00 97.44 179 VAL A N 1
ATOM 1403 C CA . VAL A 1 179 ? 1.586 -11.411 1.215 1.00 97.44 179 VAL A CA 1
ATOM 1404 C C . VAL A 1 179 ? 2.167 -11.347 2.623 1.00 97.44 179 VAL A C 1
ATOM 1406 O O . VAL A 1 179 ? 3.375 -11.179 2.775 1.00 97.44 179 VAL A O 1
ATOM 1409 N N . VAL A 1 180 ? 1.333 -11.515 3.650 1.00 97.06 180 VAL A N 1
ATOM 1410 C CA . VAL A 1 180 ? 1.776 -11.391 5.047 1.00 97.06 180 VAL A CA 1
ATOM 1411 C C . VAL A 1 180 ? 2.648 -12.563 5.511 1.00 97.06 180 VAL A C 1
ATOM 1413 O O . VAL A 1 180 ? 3.426 -12.420 6.456 1.00 97.06 180 VAL A O 1
ATOM 1416 N N . ALA A 1 181 ? 2.553 -13.719 4.847 1.00 95.62 181 ALA A N 1
ATOM 1417 C CA . ALA A 1 181 ? 3.452 -14.847 5.072 1.00 95.62 181 ALA A CA 1
ATOM 1418 C C . ALA A 1 181 ? 4.856 -14.597 4.494 1.00 95.62 181 ALA A C 1
ATOM 1420 O O . ALA A 1 181 ? 5.850 -14.943 5.139 1.00 95.62 181 ALA A O 1
ATOM 1421 N N . ASP A 1 182 ? 4.940 -14.001 3.301 1.00 92.25 182 ASP A N 1
ATOM 1422 C CA . ASP A 1 182 ? 6.207 -13.712 2.620 1.00 92.25 182 ASP A CA 1
ATOM 1423 C C . ASP A 1 182 ? 6.894 -12.454 3.171 1.00 92.25 182 ASP A C 1
ATOM 1425 O O . ASP A 1 182 ? 8.122 -12.427 3.307 1.00 92.25 182 ASP A O 1
ATOM 1429 N N . ASP A 1 183 ? 6.112 -11.431 3.525 1.00 93.00 183 ASP A N 1
ATOM 1430 C CA . ASP A 1 183 ? 6.585 -10.194 4.144 1.00 93.00 183 ASP A CA 1
ATOM 1431 C C . ASP A 1 183 ? 5.782 -9.841 5.410 1.00 93.00 183 ASP A C 1
ATOM 1433 O O . ASP A 1 183 ? 4.888 -8.989 5.387 1.00 93.00 183 ASP A O 1
ATOM 1437 N N . PRO A 1 184 ? 6.129 -10.442 6.565 1.00 94.31 184 PRO A N 1
ATOM 1438 C CA . PRO A 1 184 ? 5.473 -10.137 7.834 1.00 94.31 184 PRO A CA 1
ATOM 1439 C C . PRO A 1 184 ? 5.634 -8.682 8.288 1.00 94.31 184 PRO A C 1
ATOM 1441 O O . PRO A 1 184 ? 4.921 -8.266 9.201 1.00 94.31 184 PRO A O 1
ATOM 1444 N N . ALA A 1 185 ? 6.570 -7.924 7.697 1.00 92.94 185 ALA A N 1
ATOM 1445 C CA . ALA A 1 185 ? 6.795 -6.523 8.028 1.00 92.94 185 ALA A CA 1
ATOM 1446 C C . ALA A 1 185 ? 5.820 -5.576 7.299 1.00 92.94 185 ALA A C 1
ATOM 1448 O O . ALA A 1 185 ? 5.715 -4.403 7.666 1.00 92.94 185 ALA A O 1
ATOM 1449 N N . PHE A 1 186 ? 5.074 -6.066 6.304 1.00 94.94 186 PHE A N 1
ATOM 1450 C CA . PHE A 1 186 ? 4.165 -5.247 5.510 1.00 94.94 186 PHE A CA 1
ATOM 1451 C C . PHE A 1 186 ? 2.871 -4.928 6.283 1.00 94.94 186 PHE A C 1
ATOM 1453 O O . PHE A 1 186 ? 1.879 -5.656 6.233 1.00 94.94 186 PHE A O 1
ATOM 1460 N N . ALA A 1 187 ? 2.886 -3.823 7.034 1.00 96.44 187 ALA A N 1
ATOM 1461 C CA . ALA A 1 187 ? 1.804 -3.448 7.946 1.00 96.44 187 ALA A CA 1
ATOM 1462 C C . ALA A 1 187 ? 0.458 -3.203 7.239 1.00 96.44 187 ALA A C 1
ATOM 1464 O O . ALA A 1 187 ? -0.582 -3.620 7.750 1.00 96.44 187 ALA A O 1
ATOM 1465 N N . TRP A 1 188 ? 0.464 -2.583 6.054 1.00 96.56 188 TRP A N 1
ATOM 1466 C CA . TRP A 1 188 ? -0.758 -2.373 5.269 1.00 96.56 188 TRP A CA 1
ATOM 1467 C C . TRP A 1 188 ? -1.417 -3.679 4.833 1.00 96.56 188 TRP A C 1
ATOM 1469 O O . TRP A 1 188 ? -2.631 -3.803 4.961 1.00 96.56 188 TRP A O 1
ATOM 1479 N N . ALA A 1 189 ? -0.637 -4.685 4.427 1.00 97.12 189 ALA A N 1
ATOM 1480 C CA . ALA A 1 189 ? -1.178 -5.996 4.073 1.00 97.12 189 ALA A CA 1
ATOM 1481 C C . ALA A 1 189 ? -1.867 -6.678 5.268 1.00 97.12 189 ALA A C 1
ATOM 1483 O O . ALA A 1 189 ? -2.961 -7.221 5.128 1.00 97.12 189 ALA A O 1
ATOM 1484 N N . TRP A 1 190 ? -1.287 -6.584 6.469 1.00 98.50 190 TRP A N 1
ATOM 1485 C CA . TRP A 1 190 ? -1.947 -7.060 7.689 1.00 98.50 190 TRP A CA 1
ATOM 1486 C C . TRP A 1 190 ? -3.246 -6.305 7.996 1.00 98.50 190 TRP A C 1
ATOM 1488 O O . TRP A 1 190 ? -4.230 -6.922 8.405 1.00 98.50 190 TRP A O 1
ATOM 1498 N N . LEU A 1 191 ? -3.275 -4.982 7.800 1.00 98.44 191 LEU A N 1
ATOM 1499 C CA . LEU A 1 191 ? -4.488 -4.194 8.021 1.00 98.44 191 LEU A CA 1
ATOM 1500 C C . LEU A 1 191 ? -5.582 -4.532 6.999 1.00 98.44 191 LEU A C 1
ATOM 1502 O O . LEU A 1 191 ? -6.755 -4.619 7.364 1.00 98.44 191 LEU A O 1
ATOM 1506 N N . ASP A 1 192 ? -5.220 -4.732 5.737 1.00 98.19 192 ASP A N 1
ATOM 1507 C CA . ASP A 1 192 ? -6.172 -5.132 4.706 1.00 98.19 192 ASP A CA 1
ATOM 1508 C C . ASP A 1 192 ? -6.680 -6.555 4.931 1.00 98.19 192 ASP A C 1
ATOM 1510 O O . ASP A 1 192 ? -7.880 -6.786 4.801 1.00 98.19 192 ASP A O 1
ATOM 1514 N N . LEU A 1 193 ? -5.830 -7.479 5.392 1.00 98.69 193 LEU A N 1
ATOM 1515 C CA . LEU A 1 193 ? -6.279 -8.799 5.836 1.00 98.69 193 LEU A CA 1
ATOM 1516 C C . LEU A 1 193 ? -7.303 -8.685 6.975 1.00 98.69 193 LEU A C 1
ATOM 1518 O O . LEU A 1 193 ? -8.373 -9.282 6.884 1.00 98.69 193 LEU A O 1
ATOM 1522 N N . ALA A 1 194 ? -7.046 -7.826 7.968 1.00 98.62 194 ALA A N 1
ATOM 1523 C CA . ALA A 1 194 ? -7.994 -7.564 9.051 1.00 98.62 194 ALA A CA 1
ATOM 1524 C C . ALA A 1 194 ? -9.346 -7.041 8.542 1.00 98.62 194 ALA A C 1
ATOM 1526 O O . ALA A 1 194 ? -10.399 -7.468 9.017 1.00 98.62 194 ALA A O 1
ATOM 1527 N N . ARG A 1 195 ? -9.337 -6.140 7.552 1.00 98.06 195 ARG A N 1
ATOM 1528 C CA . ARG A 1 195 ? -10.559 -5.622 6.909 1.00 98.06 195 ARG A CA 1
ATOM 1529 C C . ARG A 1 195 ? -11.312 -6.722 6.156 1.00 98.06 195 ARG A C 1
ATOM 1531 O O . ARG A 1 195 ? -12.539 -6.780 6.232 1.00 98.06 195 ARG A O 1
ATOM 1538 N N . ILE A 1 196 ? -10.596 -7.607 5.462 1.00 98.44 196 ILE A N 1
ATOM 1539 C CA . ILE A 1 196 ? -11.179 -8.766 4.774 1.00 98.44 196 ILE A CA 1
ATOM 1540 C C . ILE A 1 196 ? -11.827 -9.713 5.791 1.00 98.44 196 ILE A C 1
ATOM 1542 O O . ILE A 1 196 ? -13.000 -10.061 5.643 1.00 98.44 196 ILE A O 1
ATOM 1546 N N . SER A 1 197 ? -11.115 -10.072 6.859 1.00 98.44 197 SER A N 1
ATOM 1547 C CA . SER A 1 197 ? -11.629 -10.919 7.940 1.00 98.44 197 SER A CA 1
ATOM 1548 C C . SER A 1 197 ? -12.843 -10.295 8.634 1.00 98.44 197 SER A C 1
ATOM 1550 O O . SER A 1 197 ? -13.828 -10.986 8.899 1.00 98.44 197 SER A O 1
ATOM 1552 N N . GLU A 1 198 ? -12.835 -8.981 8.879 1.00 97.31 198 GLU A N 1
ATOM 1553 C CA . GLU A 1 198 ? -13.988 -8.251 9.418 1.00 97.31 198 GLU A CA 1
ATOM 1554 C C . GLU A 1 198 ? -15.201 -8.346 8.479 1.00 97.31 198 GLU A C 1
ATOM 1556 O O . GLU A 1 198 ? -16.298 -8.679 8.933 1.00 97.31 198 GLU A O 1
ATOM 1561 N N . ARG A 1 199 ? -15.006 -8.142 7.167 1.00 96.00 199 ARG A N 1
ATOM 1562 C CA . ARG A 1 199 ? -16.061 -8.269 6.144 1.00 96.00 199 ARG A CA 1
ATOM 1563 C C . ARG A 1 199 ? -16.649 -9.682 6.081 1.00 96.00 199 ARG A C 1
ATOM 1565 O O . ARG A 1 199 ? -17.845 -9.831 5.835 1.00 96.00 199 ARG A O 1
ATOM 1572 N N . LEU A 1 200 ? -15.835 -10.705 6.338 1.00 96.94 200 LEU A N 1
ATOM 1573 C CA . LEU A 1 200 ? -16.257 -12.108 6.428 1.00 96.94 200 LEU A CA 1
ATOM 1574 C C . LEU A 1 200 ? -16.906 -12.466 7.783 1.00 96.94 200 LEU A C 1
ATOM 1576 O O . LEU A 1 200 ? -17.388 -13.584 7.965 1.00 96.94 200 LEU A O 1
ATOM 1580 N N . GLY A 1 201 ? -16.962 -11.529 8.736 1.00 96.81 201 GLY A N 1
ATOM 1581 C CA . GLY A 1 201 ? -17.531 -11.733 10.072 1.00 96.81 201 GLY A CA 1
ATOM 1582 C C . GLY A 1 201 ? -16.582 -12.415 11.064 1.00 96.81 201 GLY A C 1
ATOM 1583 O O . GLY A 1 201 ? -16.979 -12.756 12.181 1.00 96.81 201 GLY A O 1
ATOM 1584 N N . GLU A 1 202 ? -15.313 -12.587 10.702 1.00 97.50 202 GLU A N 1
ATOM 1585 C CA . GLU A 1 202 ? -14.271 -13.231 11.502 1.00 97.50 202 GLU A CA 1
ATOM 1586 C C . GLU A 1 202 ? -13.573 -12.228 12.431 1.00 97.50 202 GLU A C 1
ATOM 1588 O O . GLU A 1 202 ? -12.349 -12.146 12.508 1.00 97.50 202 GLU A O 1
ATOM 1593 N N . VAL A 1 203 ? -14.364 -11.461 13.189 1.00 96.50 203 VAL A N 1
ATOM 1594 C CA . VAL A 1 203 ? -13.893 -10.284 13.946 1.00 96.50 203 VAL A CA 1
ATOM 1595 C C . VAL A 1 203 ? -12.745 -10.604 14.914 1.00 96.50 203 VAL A C 1
ATOM 1597 O O . VAL A 1 203 ? -11.863 -9.780 15.126 1.00 96.50 203 VAL A O 1
ATOM 1600 N N . LYS A 1 204 ? -12.700 -11.812 15.494 1.00 95.88 204 LYS A N 1
ATOM 1601 C CA . LYS A 1 204 ? -11.570 -12.215 16.354 1.00 95.88 204 LYS A CA 1
ATOM 1602 C C . LYS A 1 204 ? -10.256 -12.341 15.578 1.00 95.88 204 LYS A C 1
ATOM 1604 O O . LYS A 1 204 ? -9.240 -11.884 16.083 1.00 95.88 204 LYS A O 1
ATOM 1609 N N . GLY A 1 205 ? -10.296 -12.926 14.379 1.00 97.50 205 GLY A N 1
ATOM 1610 C CA . GLY A 1 205 ? -9.134 -13.000 13.489 1.00 97.50 205 GLY A CA 1
ATOM 1611 C C . GLY A 1 205 ? -8.699 -11.607 13.044 1.00 97.50 205 GLY A C 1
ATOM 1612 O O . GLY A 1 205 ? -7.528 -11.268 13.175 1.00 97.50 205 GLY A O 1
ATOM 1613 N N . ALA A 1 206 ? -9.666 -10.752 12.695 1.00 98.56 206 ALA A N 1
ATOM 1614 C CA . ALA A 1 206 ? -9.404 -9.359 12.336 1.00 98.56 206 ALA A CA 1
ATOM 1615 C C . ALA A 1 206 ? -8.665 -8.582 13.442 1.00 98.56 206 ALA A C 1
ATOM 1617 O O . ALA A 1 206 ? -7.772 -7.789 13.153 1.00 98.56 206 ALA A O 1
ATOM 1618 N N . VAL A 1 207 ? -8.997 -8.808 14.721 1.00 98.69 207 VAL A N 1
ATOM 1619 C CA . VAL A 1 207 ? -8.274 -8.191 15.850 1.00 98.69 207 VAL A CA 1
ATOM 1620 C C . VAL A 1 207 ? -6.814 -8.649 15.896 1.00 98.69 207 VAL A C 1
ATOM 1622 O O . VAL A 1 207 ? -5.928 -7.820 16.110 1.00 98.69 207 VAL A O 1
ATOM 1625 N N . ASP A 1 208 ? -6.553 -9.945 15.711 1.00 98.38 208 ASP A N 1
ATOM 1626 C CA . ASP A 1 208 ? -5.190 -10.483 15.721 1.00 98.38 208 ASP A CA 1
ATOM 1627 C C . ASP A 1 208 ? -4.370 -9.950 14.534 1.00 98.38 208 ASP A C 1
ATOM 1629 O O . ASP A 1 208 ? -3.234 -9.517 14.722 1.00 98.38 208 ASP A O 1
ATOM 1633 N N . GLU A 1 209 ? -4.961 -9.887 13.341 1.00 98.75 209 GLU A N 1
ATOM 1634 C CA . GLU A 1 209 ? -4.343 -9.347 12.122 1.00 98.75 209 GLU A CA 1
ATOM 1635 C C . GLU A 1 209 ? -4.061 -7.840 12.241 1.00 98.75 209 GLU A C 1
ATOM 1637 O O . GLU A 1 209 ? -2.952 -7.386 11.958 1.00 98.75 209 GLU A O 1
ATOM 1642 N N . ALA A 1 210 ? -5.007 -7.052 12.763 1.00 98.81 210 ALA A N 1
ATOM 1643 C CA . ALA A 1 210 ? -4.791 -5.628 13.014 1.00 98.81 210 ALA A CA 1
ATOM 1644 C C . ALA A 1 210 ? -3.696 -5.387 14.064 1.00 98.81 210 ALA A C 1
ATOM 1646 O O . ALA A 1 210 ? -2.957 -4.402 13.980 1.00 98.81 210 ALA A O 1
ATOM 1647 N N . ARG A 1 211 ? -3.561 -6.284 15.051 1.00 98.62 211 ARG A N 1
ATOM 1648 C CA . ARG A 1 211 ? -2.467 -6.220 16.024 1.00 98.62 211 ARG A CA 1
ATOM 1649 C C . ARG A 1 211 ? -1.124 -6.504 15.353 1.00 98.62 211 ARG A C 1
ATOM 1651 O O . ARG A 1 211 ? -0.182 -5.761 15.609 1.00 98.62 211 ARG A O 1
ATOM 1658 N N . MET A 1 212 ? -1.050 -7.483 14.447 1.00 98.69 212 MET A N 1
ATOM 1659 C CA . MET A 1 212 ? 0.155 -7.725 13.641 1.00 98.69 212 MET A CA 1
ATOM 1660 C C . MET A 1 212 ? 0.536 -6.499 12.799 1.00 98.69 212 MET A C 1
ATOM 1662 O O . MET A 1 212 ? 1.710 -6.130 12.770 1.00 98.69 212 MET A O 1
ATOM 1666 N N . ALA A 1 213 ? -0.444 -5.815 12.193 1.00 98.56 213 ALA A N 1
ATOM 1667 C CA . ALA A 1 213 ? -0.208 -4.561 11.474 1.00 98.56 213 ALA A CA 1
ATOM 1668 C C . ALA A 1 213 ? 0.434 -3.501 12.383 1.00 98.56 213 ALA A C 1
ATOM 1670 O O . ALA A 1 213 ? 1.469 -2.924 12.047 1.00 98.56 213 ALA A O 1
ATOM 1671 N N . ALA A 1 214 ? -0.155 -3.273 13.560 1.00 98.56 214 ALA A N 1
ATOM 1672 C CA . ALA A 1 214 ? 0.298 -2.251 14.497 1.00 98.56 214 ALA A CA 1
ATOM 1673 C C . ALA A 1 214 ? 1.667 -2.565 15.121 1.00 98.56 214 ALA A C 1
ATOM 1675 O O . ALA A 1 214 ? 2.513 -1.678 15.231 1.00 98.56 214 ALA A O 1
ATOM 1676 N N . GLU A 1 215 ? 1.910 -3.822 15.495 1.00 98.25 215 GLU A N 1
ATOM 1677 C CA . GLU A 1 215 ? 3.188 -4.273 16.053 1.00 98.25 215 GLU A CA 1
ATOM 1678 C C . GLU A 1 215 ? 4.313 -4.216 15.016 1.00 98.25 215 GLU A C 1
ATOM 1680 O O . GLU A 1 215 ? 5.412 -3.757 15.334 1.00 98.25 215 GLU A O 1
ATOM 1685 N N . SER A 1 216 ? 4.037 -4.624 13.772 1.00 96.94 216 SER A N 1
ATOM 1686 C CA . SER A 1 216 ? 4.990 -4.504 12.668 1.00 96.94 216 SER A CA 1
ATOM 1687 C C . SER A 1 216 ? 5.358 -3.041 12.406 1.00 96.94 216 SER A C 1
ATOM 1689 O O . SER A 1 216 ? 6.539 -2.688 12.393 1.00 96.94 216 SER A O 1
ATOM 1691 N N . ALA A 1 217 ? 4.345 -2.177 12.276 1.00 97.12 217 ALA A N 1
ATOM 1692 C CA . ALA A 1 217 ? 4.523 -0.750 12.043 1.00 97.12 217 ALA A CA 1
ATOM 1693 C C . ALA A 1 217 ? 5.298 -0.065 13.180 1.00 97.12 217 ALA A C 1
ATOM 1695 O O . ALA A 1 217 ? 6.189 0.745 12.933 1.00 97.12 217 ALA A O 1
ATOM 1696 N N . GLU A 1 218 ? 5.006 -0.395 14.441 1.00 96.12 218 GLU A N 1
ATOM 1697 C CA . GLU A 1 218 ? 5.760 0.143 15.577 1.00 96.12 218 GLU A CA 1
ATOM 1698 C C . GLU A 1 218 ? 7.212 -0.364 15.579 1.00 96.12 218 GLU A C 1
ATOM 1700 O O . GLU A 1 218 ? 8.141 0.419 15.792 1.00 96.12 218 GLU A O 1
ATOM 1705 N N . GLY A 1 219 ? 7.426 -1.652 15.290 1.00 95.06 219 GLY A N 1
ATOM 1706 C CA . GLY A 1 219 ? 8.752 -2.271 15.236 1.00 95.06 219 GLY A CA 1
ATOM 1707 C C . GLY A 1 219 ? 9.658 -1.687 14.148 1.00 95.06 219 GLY A C 1
ATOM 1708 O O . GLY A 1 219 ? 10.865 -1.543 14.367 1.00 95.06 219 GLY A O 1
ATOM 1709 N N . SER A 1 220 ? 9.084 -1.306 13.005 1.00 91.06 220 SER A N 1
ATOM 1710 C CA . SER A 1 220 ? 9.787 -0.639 11.903 1.00 91.06 220 SER A CA 1
ATOM 1711 C C . SER A 1 220 ? 9.852 0.888 12.037 1.00 91.06 220 SER A C 1
ATOM 1713 O O . SER A 1 220 ? 10.495 1.529 11.210 1.00 91.06 220 SER A O 1
ATOM 1715 N N . GLN A 1 221 ? 9.256 1.470 13.089 1.00 92.12 221 GLN A N 1
ATOM 1716 C CA . GLN A 1 221 ? 9.113 2.924 13.279 1.00 92.12 221 GLN A CA 1
ATOM 1717 C C . GLN A 1 221 ? 8.371 3.612 12.120 1.00 92.12 221 GLN A C 1
ATOM 1719 O O . GLN A 1 221 ? 8.677 4.745 11.748 1.00 92.12 221 GLN A O 1
ATOM 1724 N N . HIS A 1 222 ? 7.386 2.920 11.558 1.00 91.69 222 HIS A N 1
ATOM 1725 C CA . HIS A 1 222 ? 6.530 3.415 10.491 1.00 91.69 222 HIS A CA 1
ATOM 1726 C C . HIS A 1 222 ? 5.776 4.685 10.930 1.00 91.69 222 HIS A C 1
ATOM 1728 O O . HIS A 1 222 ? 5.195 4.694 12.025 1.00 91.69 222 HIS A O 1
ATOM 1734 N N . PRO A 1 223 ? 5.703 5.743 10.096 1.00 90.94 223 PRO A N 1
ATOM 1735 C CA . PRO A 1 223 ? 5.028 6.990 10.477 1.00 90.94 223 PRO A CA 1
ATOM 1736 C C . PRO A 1 223 ? 3.543 6.812 10.851 1.00 90.94 223 PRO A C 1
ATOM 1738 O O . PRO A 1 223 ? 3.017 7.517 11.712 1.00 90.94 223 PRO A O 1
ATOM 1741 N N . GLN A 1 224 ? 2.881 5.812 10.269 1.00 93.75 224 GLN A N 1
ATOM 1742 C CA . GLN A 1 224 ? 1.472 5.483 10.449 1.00 93.75 224 GLN A CA 1
ATOM 1743 C C . GLN A 1 224 ? 1.226 4.493 11.610 1.00 93.75 224 GLN A C 1
ATOM 1745 O O . GLN A 1 224 ? 0.085 4.086 11.828 1.00 93.75 224 GLN A O 1
ATOM 1750 N N . ALA A 1 225 ? 2.234 4.133 12.420 1.00 96.75 225 ALA A N 1
ATOM 1751 C CA . ALA A 1 225 ? 2.085 3.182 13.537 1.00 96.75 225 ALA A CA 1
ATOM 1752 C C . ALA A 1 225 ? 0.919 3.527 14.486 1.00 96.75 225 ALA A C 1
ATOM 1754 O O . ALA A 1 225 ? 0.153 2.652 14.893 1.00 96.75 225 ALA A O 1
ATOM 1755 N N . GLY A 1 226 ? 0.725 4.813 14.801 1.00 97.38 226 GLY A N 1
ATOM 1756 C CA . GLY A 1 226 ? -0.407 5.251 15.622 1.00 97.38 226 GLY A CA 1
ATOM 1757 C C . GLY A 1 226 ? -1.770 5.035 14.953 1.00 97.38 226 GLY A C 1
ATOM 1758 O O . GLY A 1 226 ? -2.733 4.696 15.638 1.00 97.38 226 GLY A O 1
ATOM 1759 N N . TYR A 1 227 ? -1.859 5.165 13.627 1.00 97.06 227 TYR A N 1
ATOM 1760 C CA . TYR A 1 227 ? -3.082 4.865 12.881 1.00 97.06 227 TYR A CA 1
ATOM 1761 C C . TYR A 1 227 ? -3.414 3.366 12.925 1.00 97.06 227 TYR A C 1
ATOM 1763 O O . TYR A 1 227 ? -4.558 3.017 13.225 1.00 97.06 227 TYR A O 1
ATOM 1771 N N . PHE A 1 228 ? -2.433 2.478 12.746 1.00 98.31 228 PHE A N 1
ATOM 1772 C CA . PHE A 1 228 ? -2.656 1.032 12.876 1.00 98.31 228 PHE A CA 1
ATOM 1773 C C . PHE A 1 228 ? -3.152 0.648 14.281 1.00 98.31 228 PHE A C 1
ATOM 1775 O O . PHE A 1 228 ? -4.127 -0.091 14.414 1.00 98.31 228 PHE A O 1
ATOM 1782 N N . TRP A 1 229 ? -2.585 1.230 15.344 1.00 98.75 229 TRP A N 1
ATOM 1783 C CA . TRP A 1 229 ? -3.103 1.030 16.705 1.00 98.75 229 TRP A CA 1
ATOM 1784 C C . TRP A 1 229 ? -4.540 1.548 16.892 1.00 98.75 229 TRP A C 1
ATOM 1786 O O . TRP A 1 229 ? -5.306 0.958 17.657 1.00 98.75 229 TRP A O 1
ATOM 1796 N N . SER A 1 230 ? -4.958 2.594 16.172 1.00 98.69 230 SER A N 1
ATOM 1797 C CA . SER A 1 230 ? -6.348 3.070 16.234 1.00 98.69 230 SER A CA 1
ATOM 1798 C C . SER A 1 230 ? -7.339 2.048 15.657 1.00 98.69 230 SER A C 1
ATOM 1800 O O . SER A 1 230 ? -8.446 1.896 16.177 1.00 98.69 230 SER A O 1
ATOM 1802 N N . GLN A 1 231 ? -6.912 1.272 14.653 1.00 98.56 231 GLN A N 1
ATOM 1803 C CA . GLN A 1 231 ? -7.696 0.179 14.071 1.00 98.56 231 GLN A CA 1
ATOM 1804 C C . GLN A 1 231 ? -7.840 -0.995 15.045 1.00 98.56 231 GLN A C 1
ATOM 1806 O O . GLN A 1 231 ? -8.940 -1.528 15.202 1.00 98.56 231 GLN A O 1
ATOM 1811 N N . VAL A 1 232 ? -6.775 -1.330 15.786 1.00 98.81 232 VAL A N 1
ATOM 1812 C CA . VAL A 1 232 ? -6.843 -2.314 16.882 1.00 98.81 232 VAL A CA 1
ATOM 1813 C C . VAL A 1 232 ? -7.860 -1.874 17.935 1.00 98.81 232 VAL A C 1
ATOM 1815 O O . VAL A 1 232 ? -8.704 -2.669 18.344 1.00 98.81 232 VAL A O 1
ATOM 1818 N N . ALA A 1 233 ? -7.843 -0.599 18.342 1.00 98.69 233 ALA A N 1
ATOM 1819 C CA . ALA A 1 233 ? -8.817 -0.079 19.301 1.00 98.69 233 ALA A CA 1
ATOM 1820 C C . ALA A 1 233 ? -10.260 -0.193 18.776 1.00 98.69 233 ALA A C 1
ATOM 1822 O O . ALA A 1 233 ? -11.168 -0.572 19.523 1.00 98.69 233 ALA A O 1
ATOM 1823 N N . ARG A 1 234 ? -10.493 0.110 17.493 1.00 98.50 234 ARG A N 1
ATOM 1824 C CA . ARG A 1 234 ? -11.817 -0.008 16.862 1.00 98.50 234 ARG A CA 1
ATOM 1825 C C . ARG A 1 234 ? -12.328 -1.446 16.881 1.00 98.50 234 ARG A C 1
ATOM 1827 O O . ARG A 1 234 ? -13.427 -1.688 17.375 1.00 98.50 234 ARG A O 1
ATOM 1834 N N . LEU A 1 235 ? -11.522 -2.403 16.430 1.00 98.44 235 LEU A N 1
ATOM 1835 C CA . LEU A 1 235 ? -11.901 -3.818 16.410 1.00 98.44 235 LEU A CA 1
ATOM 1836 C C . LEU A 1 235 ? -12.066 -4.398 17.825 1.00 98.44 235 LEU A C 1
ATOM 1838 O O . LEU A 1 235 ? -13.010 -5.142 18.088 1.00 98.44 235 LEU A O 1
ATOM 1842 N N . ALA A 1 236 ? -11.222 -3.994 18.780 1.00 98.38 236 ALA A N 1
ATOM 1843 C CA . ALA A 1 236 ? -11.371 -4.369 20.188 1.00 98.38 236 ALA A CA 1
ATOM 1844 C C . ALA A 1 236 ? -12.680 -3.836 20.803 1.00 98.38 236 ALA A C 1
ATOM 1846 O O . ALA A 1 236 ? -13.305 -4.501 21.629 1.00 98.38 236 ALA A O 1
ATOM 1847 N N . THR A 1 237 ? -13.149 -2.663 20.358 1.00 97.56 237 THR A N 1
ATOM 1848 C CA . THR A 1 237 ? -14.455 -2.119 20.767 1.00 97.56 237 THR A CA 1
ATOM 1849 C C . THR A 1 237 ? -15.602 -3.012 20.286 1.00 97.56 237 THR A C 1
ATOM 1851 O O . THR A 1 237 ? -16.537 -3.262 21.044 1.00 97.56 237 THR A O 1
ATOM 1854 N N . GLN A 1 238 ? -15.523 -3.539 19.059 1.00 95.25 238 GLN A N 1
ATOM 1855 C CA . GLN A 1 238 ? -16.542 -4.441 18.505 1.00 95.25 238 GLN A CA 1
ATOM 1856 C C . GLN A 1 238 ? -16.600 -5.793 19.228 1.00 95.25 238 GLN A C 1
ATOM 1858 O O . GLN A 1 238 ? -17.678 -6.371 19.373 1.00 95.25 238 GLN A O 1
ATOM 1863 N N . THR A 1 239 ? -15.459 -6.300 19.702 1.00 95.94 239 THR A N 1
ATOM 1864 C CA . THR A 1 239 ? -15.388 -7.567 20.451 1.00 95.94 239 THR A CA 1
ATOM 1865 C C . THR A 1 239 ? -15.637 -7.413 21.953 1.00 95.94 239 THR A C 1
ATOM 1867 O O . THR A 1 239 ? -15.765 -8.421 22.651 1.00 95.94 239 THR A O 1
ATOM 1870 N N . GLY A 1 240 ? -15.747 -6.178 22.456 1.00 96.56 240 GLY A N 1
ATOM 1871 C CA . GLY A 1 240 ? -15.916 -5.881 23.881 1.00 96.56 240 GLY A CA 1
ATOM 1872 C C . GLY A 1 240 ? -14.649 -6.095 24.716 1.00 96.56 240 GLY A C 1
ATOM 1873 O O . GLY A 1 240 ? -14.741 -6.215 25.939 1.00 96.56 240 GLY A O 1
ATOM 1874 N N . ASP A 1 241 ? -13.474 -6.159 24.083 1.00 97.81 241 ASP A N 1
ATOM 1875 C CA . ASP A 1 241 ? -12.188 -6.252 24.775 1.00 97.81 241 ASP A CA 1
ATOM 1876 C C . ASP A 1 241 ? -11.717 -4.858 25.217 1.00 97.81 241 ASP A C 1
ATOM 1878 O O . ASP A 1 241 ? -10.912 -4.183 24.570 1.00 97.81 241 ASP A O 1
ATOM 1882 N N . ASP A 1 242 ? -12.257 -4.406 26.348 1.00 97.38 242 ASP A N 1
ATOM 1883 C CA . ASP A 1 242 ? -11.961 -3.085 26.905 1.00 97.38 242 ASP A CA 1
ATOM 1884 C C . ASP A 1 242 ? -10.491 -2.893 27.300 1.00 97.38 242 ASP A C 1
ATOM 1886 O O . ASP A 1 242 ? -10.013 -1.751 27.315 1.00 97.38 242 ASP A O 1
ATOM 1890 N N . ILE A 1 243 ? -9.786 -3.981 27.632 1.00 98.31 243 ILE A N 1
ATOM 1891 C CA . ILE A 1 243 ? -8.372 -3.939 28.017 1.00 98.31 243 ILE A CA 1
ATOM 1892 C C . ILE A 1 243 ? -7.544 -3.647 26.772 1.00 98.31 243 ILE A C 1
ATOM 1894 O O . ILE A 1 243 ? -6.859 -2.623 26.730 1.00 98.31 243 ILE A O 1
ATOM 1898 N N . LEU A 1 244 ? -7.688 -4.474 25.732 1.00 98.50 244 LEU A N 1
ATOM 1899 C CA . LEU A 1 244 ? -6.974 -4.285 24.473 1.00 98.50 244 LEU A CA 1
ATOM 1900 C C . LEU A 1 244 ? -7.311 -2.933 23.838 1.00 98.50 244 LEU A C 1
ATOM 1902 O O . LEU A 1 244 ? -6.416 -2.213 23.392 1.00 98.50 244 LEU A O 1
ATOM 1906 N N . ARG A 1 245 ? -8.588 -2.530 23.860 1.00 98.50 245 ARG A N 1
ATOM 1907 C CA . ARG A 1 245 ? -9.012 -1.212 23.371 1.00 98.50 245 ARG A CA 1
ATOM 1908 C C . ARG A 1 245 ? -8.262 -0.080 24.077 1.00 98.50 245 ARG A C 1
ATOM 1910 O O . ARG A 1 245 ? -7.789 0.845 23.421 1.00 98.50 245 ARG A O 1
ATOM 1917 N N . ALA A 1 246 ? -8.164 -0.117 25.409 1.00 98.56 246 ALA A N 1
ATOM 1918 C CA . ALA A 1 246 ? -7.498 0.928 26.189 1.00 98.56 246 ALA A CA 1
ATOM 1919 C C . ALA A 1 246 ? -5.976 0.964 25.963 1.00 98.56 246 ALA A C 1
ATOM 1921 O O . ALA A 1 246 ? -5.385 2.049 25.914 1.00 98.56 246 ALA A O 1
ATOM 1922 N N . GLU A 1 247 ? -5.345 -0.199 25.798 1.00 98.62 247 GLU A N 1
ATOM 1923 C CA . GLU A 1 247 ? -3.926 -0.317 25.452 1.00 98.62 247 GLU A CA 1
ATOM 1924 C C . GLU A 1 247 ? -3.647 0.282 24.069 1.00 98.62 247 GLU A C 1
ATOM 1926 O O . GLU A 1 247 ? -2.817 1.187 23.936 1.00 98.62 247 GLU A O 1
ATOM 1931 N N . ALA A 1 248 ? -4.412 -0.138 23.062 1.00 98.75 248 ALA A N 1
ATOM 1932 C CA . ALA A 1 248 ? -4.307 0.350 21.692 1.00 98.75 248 ALA A CA 1
ATOM 1933 C C . ALA A 1 248 ? -4.583 1.863 21.584 1.00 98.75 248 ALA A C 1
ATOM 1935 O O . ALA A 1 248 ? -3.856 2.592 20.906 1.00 98.75 248 ALA A O 1
ATOM 1936 N N . ALA A 1 249 ? -5.570 2.379 22.323 1.00 98.62 249 ALA A N 1
ATOM 1937 C CA . ALA A 1 249 ? -5.856 3.813 22.395 1.00 98.62 249 ALA A CA 1
ATOM 1938 C C . ALA A 1 249 ? -4.691 4.623 22.996 1.00 98.62 249 ALA A C 1
ATOM 1940 O O . ALA A 1 249 ? -4.377 5.732 22.545 1.00 98.62 249 ALA A O 1
ATOM 1941 N N . THR A 1 250 ? -4.025 4.056 24.005 1.00 98.56 250 THR A N 1
ATOM 1942 C CA . THR A 1 250 ? -2.842 4.663 24.626 1.00 98.56 250 THR A CA 1
ATOM 1943 C C . THR A 1 250 ? -1.685 4.720 23.633 1.00 98.56 250 THR A C 1
ATOM 1945 O O . THR A 1 250 ? -1.086 5.783 23.458 1.00 98.56 250 THR A O 1
ATOM 1948 N N . ARG A 1 251 ? -1.416 3.616 22.922 1.00 98.50 251 ARG A N 1
ATOM 1949 C CA . ARG A 1 251 ? -0.384 3.564 21.874 1.00 98.50 251 ARG A CA 1
ATOM 1950 C C . ARG A 1 251 ? -0.663 4.534 20.736 1.00 98.50 251 ARG A C 1
ATOM 1952 O O . ARG A 1 251 ? 0.231 5.290 20.370 1.00 98.50 251 ARG A O 1
ATOM 1959 N N . THR A 1 252 ? -1.910 4.605 20.278 1.00 98.56 252 THR A N 1
ATOM 1960 C CA . THR A 1 252 ? -2.362 5.592 19.286 1.00 98.56 252 THR A CA 1
ATOM 1961 C C . THR A 1 252 ? -2.001 7.014 19.716 1.00 98.56 252 THR A C 1
ATOM 1963 O O . THR A 1 252 ? -1.352 7.745 18.972 1.00 98.56 252 THR A O 1
ATOM 1966 N N . SER A 1 253 ? -2.363 7.399 20.945 1.00 97.31 253 SER A N 1
ATOM 1967 C CA . SER A 1 253 ? -2.128 8.758 21.456 1.00 97.31 253 SER A CA 1
ATOM 1968 C C . SER A 1 253 ? -0.642 9.087 21.642 1.00 97.31 253 SER A C 1
ATOM 1970 O O . SER A 1 253 ? -0.258 10.250 21.535 1.00 97.31 253 SER A O 1
ATOM 1972 N N . MET A 1 254 ? 0.191 8.083 21.932 1.00 97.62 254 MET A N 1
ATOM 1973 C CA . MET A 1 254 ? 1.641 8.251 22.064 1.00 97.62 254 MET A CA 1
ATOM 1974 C C . MET A 1 254 ? 2.345 8.372 20.710 1.00 97.62 254 MET A C 1
ATOM 1976 O O . MET A 1 254 ? 3.224 9.217 20.564 1.00 97.62 254 MET A O 1
ATOM 1980 N N . LEU A 1 255 ? 1.980 7.524 19.747 1.00 97.81 255 LEU A N 1
ATOM 1981 C CA . LEU A 1 255 ? 2.655 7.420 18.450 1.00 97.81 255 LEU A CA 1
ATOM 1982 C C . LEU A 1 255 ? 2.152 8.458 17.442 1.00 97.81 255 LEU A C 1
ATOM 1984 O O . LEU A 1 255 ? 2.919 8.904 16.598 1.00 97.81 255 LEU A O 1
ATOM 1988 N N . ALA A 1 256 ? 0.888 8.877 17.544 1.00 96.69 256 ALA A N 1
ATOM 1989 C CA . ALA A 1 256 ? 0.280 9.851 16.641 1.00 96.69 256 ALA A CA 1
ATOM 1990 C C . ALA A 1 256 ? -0.533 10.913 17.414 1.00 96.69 256 ALA A C 1
ATOM 1992 O O . ALA A 1 256 ? -1.766 10.946 17.345 1.00 96.69 256 ALA A O 1
ATOM 1993 N N . PRO A 1 257 ? 0.129 11.826 18.152 1.00 95.69 257 PRO A N 1
ATOM 1994 C CA . PRO A 1 257 ? -0.540 12.808 19.016 1.00 95.69 257 PRO A CA 1
ATOM 1995 C C . PRO A 1 257 ? -1.446 13.798 18.263 1.00 95.69 257 PRO A C 1
ATOM 1997 O O . PRO A 1 257 ? -2.348 14.388 18.859 1.00 95.69 257 PRO A O 1
ATOM 2000 N N . THR A 1 258 ? -1.235 13.985 16.958 1.00 96.12 258 THR A N 1
ATOM 2001 C CA . THR A 1 258 ? -2.051 14.852 16.092 1.00 96.12 258 THR A CA 1
ATOM 2002 C C . THR A 1 258 ? -3.203 14.117 15.402 1.00 96.12 258 THR A C 1
ATOM 2004 O O . THR A 1 258 ? -4.076 14.779 14.836 1.00 96.12 258 THR A O 1
ATOM 2007 N N . LEU A 1 259 ? -3.270 12.778 15.489 1.00 96.00 259 LEU A N 1
ATOM 2008 C CA . LEU A 1 259 ? -4.240 11.963 14.749 1.00 96.00 259 LEU A CA 1
ATOM 2009 C C . LEU A 1 259 ? -5.687 12.359 15.054 1.00 96.00 259 LEU A C 1
ATOM 2011 O O . LEU A 1 259 ? -6.490 12.468 14.133 1.00 96.00 259 LEU A O 1
ATOM 2015 N N . LYS A 1 260 ? -6.006 12.663 16.322 1.00 97.31 260 LYS A N 1
ATOM 2016 C CA . LYS A 1 260 ? -7.350 13.122 16.712 1.00 97.31 260 LYS A CA 1
ATOM 2017 C C . LYS A 1 260 ? -7.781 14.341 15.904 1.00 97.31 260 LYS A C 1
ATOM 2019 O O . LYS A 1 260 ? -8.885 14.380 15.375 1.00 97.31 260 LYS A O 1
ATOM 2024 N N . GLN A 1 261 ? -6.917 15.354 15.833 1.00 97.25 261 GLN A N 1
ATOM 2025 C CA . GLN A 1 261 ? -7.239 16.602 15.145 1.00 97.25 261 GLN A CA 1
ATOM 2026 C C . GLN A 1 261 ? -7.398 16.372 13.643 1.00 97.25 261 GLN A C 1
ATOM 2028 O O . GLN A 1 261 ? -8.374 16.854 13.073 1.00 97.25 261 GLN A O 1
ATOM 2033 N N . ALA A 1 262 ? -6.494 15.595 13.039 1.00 96.00 262 ALA A N 1
ATOM 2034 C CA . ALA A 1 262 ? -6.559 15.236 11.625 1.00 96.00 262 ALA A CA 1
ATOM 2035 C C . ALA A 1 262 ? -7.860 14.485 11.284 1.00 96.00 262 ALA A C 1
ATOM 2037 O O . ALA A 1 262 ? -8.593 14.903 10.394 1.00 96.00 262 ALA A O 1
ATOM 2038 N N . GLN A 1 263 ? -8.221 13.453 12.053 1.00 97.00 263 GLN A N 1
ATOM 2039 C CA . GLN A 1 263 ? -9.456 12.688 11.835 1.00 97.00 263 GLN A CA 1
ATOM 2040 C C . GLN A 1 263 ? -10.717 13.538 12.042 1.00 97.00 263 GLN A C 1
ATOM 2042 O O . GLN A 1 263 ? -11.666 13.429 11.274 1.00 97.00 263 GLN A O 1
ATOM 2047 N N . MET A 1 264 ? -10.733 14.431 13.037 1.00 97.44 264 MET A N 1
ATOM 2048 C CA . MET A 1 264 ? -11.850 15.363 13.242 1.00 97.44 264 MET A CA 1
ATOM 2049 C C . MET A 1 264 ? -12.030 16.328 12.060 1.00 97.44 264 MET A C 1
ATOM 2051 O O . MET A 1 264 ? -13.161 16.716 11.768 1.00 97.44 264 MET A O 1
ATOM 2055 N N . VAL A 1 265 ? -10.936 16.755 11.414 1.00 97.69 265 VAL A N 1
ATOM 2056 C CA . VAL A 1 265 ? -10.982 17.547 10.172 1.00 97.69 265 VAL A CA 1
ATOM 2057 C C . VAL A 1 265 ? -11.533 16.695 9.033 1.00 97.69 265 VAL A C 1
ATOM 2059 O O . VAL A 1 265 ? -12.544 17.090 8.460 1.00 97.69 265 VAL A O 1
ATOM 2062 N N . GLY A 1 266 ? -10.978 15.501 8.812 1.00 96.50 266 GLY A N 1
ATOM 2063 C CA . GLY A 1 266 ? -11.428 14.597 7.751 1.00 96.50 266 GLY A CA 1
ATOM 2064 C C . GLY A 1 266 ? -12.916 14.248 7.841 1.00 96.50 266 GLY A C 1
ATOM 2065 O O . GLY A 1 266 ? -13.624 14.307 6.845 1.00 96.50 266 GLY A O 1
ATOM 2066 N N . VAL A 1 267 ? -13.456 13.995 9.042 1.00 97.31 267 VAL A N 1
ATOM 2067 C CA . VAL A 1 267 ? -14.907 13.773 9.220 1.00 97.31 267 VAL A CA 1
ATOM 2068 C C . VAL A 1 267 ? -15.731 14.976 8.750 1.00 97.31 267 VAL A C 1
ATOM 2070 O O . VAL A 1 267 ? -16.798 14.796 8.170 1.00 97.31 267 VAL A O 1
ATOM 2073 N N . ARG A 1 268 ? -15.282 16.212 9.011 1.00 96.25 268 ARG A N 1
ATOM 2074 C CA . ARG A 1 268 ? -16.009 17.414 8.570 1.00 96.25 268 ARG A CA 1
ATOM 2075 C C . ARG A 1 268 ? -15.973 17.562 7.053 1.00 96.25 268 ARG A C 1
ATOM 2077 O O . ARG A 1 268 ? -17.015 17.844 6.475 1.00 96.25 268 ARG A O 1
ATOM 2084 N N . GLU A 1 269 ? -14.819 17.331 6.439 1.00 97.19 269 GLU A N 1
ATOM 2085 C CA . GLU A 1 269 ? -14.646 17.386 4.982 1.00 97.19 269 GLU A CA 1
ATOM 2086 C C . GLU A 1 269 ? -15.505 16.328 4.277 1.00 97.19 269 GLU A C 1
ATOM 2088 O O . GLU A 1 269 ? -16.221 16.645 3.331 1.00 97.19 269 GLU A O 1
ATOM 2093 N N . LEU A 1 270 ? -15.534 15.097 4.798 1.00 96.50 270 LEU A N 1
ATOM 2094 C CA . LEU A 1 270 ? -16.382 14.023 4.273 1.00 96.50 270 LEU A CA 1
ATOM 2095 C C . LEU A 1 270 ? -17.874 14.360 4.377 1.00 96.50 270 LEU A C 1
ATOM 2097 O O . LEU A 1 270 ? -18.624 14.153 3.428 1.00 96.50 270 LEU A O 1
ATOM 2101 N N . LEU A 1 271 ? -18.313 14.951 5.495 1.00 94.38 271 LEU A N 1
ATOM 2102 C CA . LEU A 1 271 ? -19.694 15.421 5.633 1.00 94.38 271 LEU A CA 1
ATOM 2103 C C . LEU A 1 271 ? -20.038 16.547 4.647 1.00 94.38 271 LEU A C 1
ATOM 2105 O O . LEU A 1 271 ? -21.160 16.581 4.144 1.00 94.38 271 LEU A O 1
ATOM 2109 N N . GLU A 1 272 ? -19.109 17.465 4.374 1.00 95.31 272 GLU A N 1
ATOM 2110 C CA . GLU A 1 272 ? -19.288 18.521 3.366 1.00 95.31 272 GLU A CA 1
ATOM 2111 C C . GLU A 1 272 ? -19.367 17.946 1.946 1.00 95.31 272 GLU A C 1
ATOM 2113 O O . GLU A 1 272 ? -20.163 18.425 1.137 1.00 95.31 272 GLU A O 1
ATOM 2118 N N . ALA A 1 273 ? -18.613 16.880 1.670 1.00 95.62 273 ALA A N 1
ATOM 2119 C CA . ALA A 1 273 ? -18.678 16.116 0.426 1.00 95.62 273 ALA A CA 1
ATOM 2120 C C . ALA A 1 273 ? -19.915 15.197 0.326 1.00 95.62 273 ALA A C 1
ATOM 2122 O O . ALA A 1 273 ? -20.185 14.641 -0.736 1.00 95.62 273 ALA A O 1
ATOM 2123 N N . GLY A 1 274 ? -20.686 15.040 1.409 1.00 94.94 274 GLY A N 1
ATOM 2124 C CA . GLY A 1 274 ? -21.847 14.147 1.475 1.00 94.94 274 GLY A CA 1
ATOM 2125 C C . GLY A 1 274 ? -21.508 12.670 1.713 1.00 94.94 274 GLY A C 1
ATOM 2126 O O . GLY A 1 274 ? -22.421 11.844 1.772 1.00 94.94 274 GLY A O 1
ATOM 2127 N N . ASP A 1 275 ? -20.234 12.329 1.911 1.00 95.88 275 ASP A N 1
ATOM 2128 C CA . ASP A 1 275 ? -19.778 10.971 2.211 1.00 95.88 275 ASP A CA 1
ATOM 2129 C C . ASP A 1 275 ? -19.966 10.646 3.702 1.00 95.88 275 ASP A C 1
ATOM 2131 O O . ASP A 1 275 ? -19.076 10.748 4.552 1.00 95.88 275 ASP A O 1
ATOM 2135 N N . THR A 1 276 ? -21.198 10.268 4.033 1.00 94.81 276 THR A N 1
ATOM 2136 C CA . THR A 1 276 ? -21.590 9.949 5.410 1.00 94.81 276 THR A CA 1
ATOM 2137 C C . THR A 1 276 ? -21.043 8.593 5.869 1.00 94.81 276 THR A C 1
ATOM 2139 O O . THR A 1 276 ? -20.876 8.377 7.070 1.00 94.81 276 THR A O 1
ATOM 2142 N N . GLU A 1 277 ? -20.768 7.670 4.947 1.00 94.25 277 GLU A N 1
ATOM 2143 C CA . GLU A 1 277 ? -20.267 6.334 5.278 1.00 94.25 277 GLU A CA 1
ATOM 2144 C C . GLU A 1 277 ? -18.812 6.400 5.746 1.00 94.25 277 GLU A C 1
ATOM 2146 O O . GLU A 1 277 ? -18.504 5.966 6.861 1.00 94.25 277 GLU A O 1
ATOM 2151 N N . SER A 1 278 ? -17.945 7.061 4.979 1.00 94.69 278 SER A N 1
ATOM 2152 C CA . SER A 1 278 ? -16.552 7.278 5.376 1.00 94.69 278 SER A CA 1
ATOM 2153 C C . SER A 1 278 ? -16.455 8.122 6.652 1.00 94.69 278 SER A C 1
ATOM 2155 O O . SER A 1 278 ? -15.636 7.844 7.535 1.00 94.69 278 SER A O 1
ATOM 2157 N N . ALA A 1 279 ? -17.343 9.113 6.815 1.00 96.44 279 ALA A N 1
ATOM 2158 C CA . ALA A 1 279 ? -17.421 9.911 8.038 1.00 96.44 279 ALA A CA 1
ATOM 2159 C C . ALA A 1 279 ? -17.741 9.052 9.277 1.00 96.44 279 ALA A C 1
ATOM 2161 O O . ALA A 1 279 ? -17.152 9.269 10.340 1.00 96.44 279 ALA A O 1
ATOM 2162 N N . LYS A 1 280 ? -18.633 8.057 9.154 1.00 95.88 280 LYS A N 1
ATOM 2163 C CA . LYS A 1 280 ? -18.929 7.094 10.232 1.00 95.88 280 LYS A CA 1
ATOM 2164 C C . LYS A 1 280 ? -17.701 6.259 10.581 1.00 95.88 280 LYS A C 1
ATOM 2166 O O . LYS A 1 280 ? -17.367 6.164 11.760 1.00 95.88 280 LYS A O 1
ATOM 2171 N N . GLY A 1 281 ? -16.981 5.753 9.579 1.00 94.88 281 GLY A N 1
ATOM 2172 C CA . GLY A 1 281 ? -15.752 4.984 9.796 1.00 94.88 281 GLY A CA 1
ATOM 2173 C C . GLY A 1 281 ? -14.691 5.753 10.596 1.00 94.88 281 GLY A C 1
ATOM 2174 O O . GLY A 1 281 ? -14.126 5.228 11.559 1.00 94.88 281 GLY A O 1
ATOM 2175 N N . LEU A 1 282 ? -14.460 7.030 10.270 1.00 96.25 282 LEU A N 1
ATOM 2176 C CA . LEU A 1 282 ? -13.541 7.880 11.039 1.00 96.25 282 LEU A CA 1
ATOM 2177 C C . LEU A 1 282 ? -14.053 8.183 12.457 1.00 96.25 282 LEU A C 1
ATOM 2179 O O . LEU A 1 282 ? -13.262 8.229 13.404 1.00 96.25 282 LEU A O 1
ATOM 2183 N N . VAL A 1 283 ? -15.363 8.370 12.634 1.00 97.50 283 VAL A N 1
ATOM 2184 C CA . VAL A 1 283 ? -15.970 8.545 13.963 1.00 97.50 283 VAL A CA 1
ATOM 2185 C C . VAL A 1 283 ? -15.797 7.302 14.835 1.00 97.50 283 VAL A C 1
ATOM 2187 O O . VAL A 1 283 ? -15.538 7.445 16.033 1.00 97.50 283 VAL A O 1
ATOM 2190 N N . ASP A 1 284 ? -15.889 6.102 14.266 1.00 97.12 284 ASP A N 1
ATOM 2191 C CA . ASP A 1 284 ? -15.684 4.855 15.005 1.00 97.12 284 ASP A CA 1
ATOM 2192 C C . ASP A 1 284 ? -14.250 4.745 15.538 1.00 97.12 284 ASP A C 1
ATOM 2194 O O . ASP A 1 284 ? -14.053 4.391 16.704 1.00 97.12 284 ASP A O 1
ATOM 2198 N N . LEU A 1 285 ? -13.249 5.141 14.743 1.00 97.56 285 LEU A N 1
ATOM 2199 C CA . LEU A 1 285 ? -11.857 5.244 15.201 1.00 97.56 285 LEU A CA 1
ATOM 2200 C C . LEU A 1 285 ? -11.714 6.264 16.337 1.00 97.56 285 LEU A C 1
ATOM 2202 O O . LEU A 1 285 ? -11.158 5.953 17.395 1.00 97.56 285 LEU A O 1
ATOM 2206 N N . LEU A 1 286 ? -12.265 7.469 16.153 1.00 98.19 286 LEU A N 1
ATOM 2207 C CA . LEU A 1 286 ? -12.217 8.533 17.158 1.00 98.19 286 LEU A CA 1
ATOM 2208 C C . LEU A 1 286 ? -12.853 8.093 18.483 1.00 98.19 286 LEU A C 1
ATOM 2210 O O . LEU A 1 286 ? -12.294 8.348 19.551 1.00 98.19 286 LEU A O 1
ATOM 2214 N N . ARG A 1 287 ? -14.001 7.410 18.435 1.00 97.81 287 ARG A N 1
ATOM 2215 C CA . ARG A 1 287 ? -14.691 6.889 19.624 1.00 97.81 287 ARG A CA 1
ATOM 2216 C C . ARG A 1 287 ? -13.939 5.737 20.275 1.00 97.81 287 ARG A C 1
ATOM 2218 O O . ARG A 1 287 ? -13.940 5.651 21.500 1.00 97.81 287 ARG A O 1
ATOM 2225 N N . ALA A 1 288 ? -13.287 4.877 19.501 1.00 98.06 288 ALA A N 1
ATOM 2226 C CA . ALA A 1 288 ? -12.506 3.778 20.053 1.00 98.06 288 ALA A CA 1
ATOM 2227 C C . ALA A 1 288 ? -11.310 4.281 20.881 1.00 98.06 288 ALA A C 1
ATOM 2229 O O . ALA A 1 288 ? -11.032 3.754 21.967 1.00 98.06 288 ALA A O 1
ATOM 2230 N N . VAL A 1 289 ? -10.645 5.337 20.398 1.00 98.44 289 VAL A N 1
ATOM 2231 C CA . VAL A 1 289 ? -9.442 5.909 21.020 1.00 98.44 289 VAL A CA 1
ATOM 2232 C C . VAL A 1 289 ? -9.785 6.939 22.105 1.00 98.44 289 VAL A C 1
ATOM 2234 O O . VAL A 1 289 ? -9.224 6.896 23.201 1.00 98.44 289 VAL A O 1
ATOM 2237 N N . TRP A 1 290 ? -10.751 7.826 21.854 1.00 98.06 290 TRP A N 1
ATOM 2238 C CA . TRP A 1 290 ? -11.159 8.906 22.763 1.00 98.06 290 TRP A CA 1
ATOM 2239 C C . TRP A 1 290 ? -12.660 8.839 23.126 1.00 98.06 290 TRP A C 1
ATOM 2241 O O . TRP A 1 290 ? -13.395 9.807 22.923 1.00 98.06 290 TRP A O 1
ATOM 2251 N N . PRO A 1 291 ? -13.145 7.746 23.753 1.00 96.69 291 PRO A N 1
ATOM 2252 C CA . PRO A 1 291 ? -14.581 7.483 23.966 1.00 96.69 291 PRO A CA 1
ATOM 2253 C C . PRO A 1 291 ? -15.309 8.483 24.879 1.00 96.69 291 PRO A C 1
ATOM 2255 O O . PRO A 1 291 ? -16.532 8.450 24.989 1.00 96.69 291 PRO A O 1
ATOM 2258 N N . ARG A 1 292 ? -14.571 9.333 25.601 1.00 95.88 292 ARG A N 1
ATOM 2259 C CA . ARG A 1 292 ? -15.111 10.311 26.565 1.00 95.88 292 ARG A CA 1
ATOM 2260 C C . ARG A 1 292 ? -14.797 11.759 26.191 1.00 95.88 292 ARG A C 1
ATOM 2262 O O . ARG A 1 292 ? -15.058 12.655 26.990 1.00 95.88 292 ARG A O 1
ATOM 2269 N N . ASP A 1 293 ? -14.203 11.987 25.024 1.00 97.69 293 ASP A N 1
ATOM 2270 C CA . ASP A 1 293 ? -13.889 13.331 24.551 1.00 97.69 293 ASP A CA 1
ATOM 2271 C C . ASP A 1 293 ? -15.165 14.026 24.052 1.00 97.69 293 ASP A C 1
ATOM 2273 O O . ASP A 1 293 ? -15.934 13.466 23.270 1.00 97.69 293 ASP A O 1
ATOM 2277 N N . LEU A 1 294 ? -15.425 15.238 24.548 1.00 96.94 294 LEU A N 1
ATOM 2278 C CA . LEU A 1 294 ? -16.671 15.954 24.267 1.00 96.94 294 LEU A CA 1
ATOM 2279 C C . LEU A 1 294 ? -16.804 16.346 22.793 1.00 96.94 294 LEU A C 1
ATOM 2281 O O . LEU A 1 294 ? -17.911 16.271 22.260 1.00 96.94 294 LEU A O 1
ATOM 2285 N N . GLU A 1 295 ? -15.704 16.727 22.137 1.00 96.75 295 GLU A N 1
ATOM 2286 C CA . GLU A 1 295 ? -15.722 17.115 20.724 1.00 96.75 295 GLU A CA 1
ATOM 2287 C C . GLU A 1 295 ? -16.023 15.898 19.847 1.00 96.75 295 GLU A C 1
ATOM 2289 O O . GLU A 1 295 ? -16.854 15.977 18.941 1.00 96.75 295 GLU A O 1
ATOM 2294 N N . VAL A 1 296 ? -15.417 14.750 20.169 1.00 97.25 296 VAL A N 1
ATOM 2295 C CA . VAL A 1 296 ? -15.687 13.473 19.490 1.00 97.25 296 VAL A CA 1
ATOM 2296 C C . VAL A 1 296 ? -17.154 13.068 19.651 1.00 97.25 296 VAL A C 1
ATOM 2298 O O . VAL A 1 296 ? -17.815 12.713 18.676 1.00 97.25 296 VAL A O 1
ATOM 2301 N N . LEU A 1 297 ? -17.700 13.154 20.867 1.00 96.56 297 LEU A N 1
ATOM 2302 C CA . LEU A 1 297 ? -19.098 12.801 21.141 1.00 96.56 297 LEU A CA 1
ATOM 2303 C C . LEU A 1 297 ? -20.098 13.745 20.458 1.00 96.56 297 LEU A C 1
ATOM 2305 O O . LEU A 1 297 ? -21.186 13.320 20.064 1.00 96.56 297 LEU A O 1
ATOM 2309 N N . GLU A 1 298 ? -19.775 15.031 20.335 1.00 95.56 298 GLU A N 1
ATOM 2310 C CA . GLU A 1 298 ? -20.594 15.987 19.590 1.00 95.56 298 GLU A CA 1
ATOM 2311 C C . GLU A 1 298 ? -20.557 15.718 18.087 1.00 95.56 298 GLU A C 1
ATOM 2313 O O . GLU A 1 298 ? -21.615 15.657 17.457 1.00 95.56 298 GLU A O 1
ATOM 2318 N N . LEU A 1 299 ? -19.367 15.498 17.526 1.00 94.81 299 LEU A N 1
ATOM 2319 C CA . LEU A 1 299 ? -19.213 15.206 16.107 1.00 94.81 299 LEU A CA 1
ATOM 2320 C C . LEU A 1 299 ? -19.931 13.914 15.718 1.00 94.81 299 LEU A C 1
ATOM 2322 O O . LEU A 1 299 ? -20.670 13.891 14.738 1.00 94.81 299 LEU A O 1
ATOM 2326 N N . ALA A 1 300 ? -19.798 12.872 16.533 1.00 94.31 300 ALA A N 1
ATOM 2327 C CA . ALA A 1 300 ? -20.458 11.604 16.282 1.00 94.31 300 ALA A CA 1
ATOM 2328 C C . ALA A 1 300 ? -21.991 11.725 16.262 1.00 94.31 300 ALA A C 1
ATOM 2330 O O . ALA A 1 300 ? -22.633 11.188 15.367 1.00 94.31 300 ALA A O 1
ATOM 2331 N N . ARG A 1 301 ? -22.581 12.512 17.176 1.00 94.12 301 ARG A N 1
ATOM 2332 C CA . ARG A 1 301 ? -24.032 12.784 17.161 1.00 94.12 301 ARG A CA 1
ATOM 2333 C C . ARG A 1 301 ? -24.488 13.497 15.888 1.00 94.12 301 ARG A C 1
ATOM 2335 O O . ARG A 1 301 ? -25.619 13.292 15.463 1.00 94.12 301 ARG A O 1
ATOM 2342 N N . ARG A 1 302 ? -23.641 14.345 15.295 1.00 91.12 302 ARG A N 1
ATOM 2343 C CA . ARG A 1 302 ? -23.942 15.012 14.017 1.00 91.12 302 ARG A CA 1
ATOM 2344 C C . ARG A 1 302 ? -23.922 14.024 12.855 1.00 91.12 302 ARG A C 1
ATOM 2346 O O . ARG A 1 302 ? -24.818 14.078 12.027 1.00 91.12 302 ARG A O 1
ATOM 2353 N N . VAL A 1 303 ? -22.937 13.125 12.822 1.00 92.94 303 VAL A N 1
ATOM 2354 C CA . VAL A 1 303 ? -22.826 12.078 11.793 1.00 92.94 303 VAL A CA 1
ATOM 2355 C C . VAL A 1 303 ? -23.972 11.063 11.892 1.00 92.94 303 VAL A C 1
ATOM 2357 O O . VAL A 1 303 ? -24.472 10.606 10.875 1.00 92.94 303 VAL A O 1
ATOM 2360 N N . GLU A 1 304 ? -24.413 10.719 13.104 1.00 88.50 304 GLU A N 1
ATOM 2361 C CA . GLU A 1 304 ? -25.532 9.789 13.338 1.00 88.50 304 GLU A CA 1
ATOM 2362 C C . GLU A 1 304 ? -26.915 10.419 13.109 1.00 88.50 304 GLU A C 1
ATOM 2364 O O . GLU A 1 304 ? -27.894 9.700 12.919 1.00 88.50 304 GLU A O 1
ATOM 2369 N N . GLY A 1 305 ? -27.009 11.748 13.200 1.00 81.50 305 GLY A N 1
ATOM 2370 C CA . GLY A 1 305 ? -28.251 12.501 13.019 1.00 81.50 305 GLY A CA 1
ATOM 2371 C C . GLY A 1 305 ? -28.539 12.929 11.576 1.00 81.50 305 GLY A C 1
ATOM 2372 O O . GLY A 1 305 ? -29.649 13.398 11.324 1.00 81.50 305 GLY A O 1
ATOM 2373 N N . ASN A 1 306 ? -27.560 12.789 10.677 1.00 61.97 306 ASN A N 1
ATOM 2374 C CA . ASN A 1 306 ? -27.671 13.009 9.231 1.00 61.97 306 ASN A CA 1
ATOM 2375 C C . ASN A 1 306 ? -27.943 11.683 8.507 1.00 61.97 306 ASN A C 1
ATOM 2377 O O . ASN A 1 306 ? -28.748 11.716 7.553 1.00 61.97 306 ASN A O 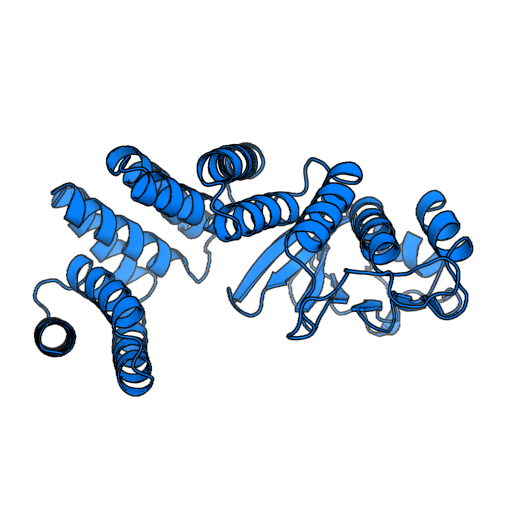1
#

pLDDT: mean 93.75, std 5.13, range [61.97, 98.81]

Secondary structure (DSSP, 8-state):
-HHHHHHHHHSPTTSEEEPPPPSSPPTT--HHHHHHHTT-SSEEETTTTEEEPPGGG-EEEETTEEEEEEETTEEEEEETT--EEEEETTTTEEEEEESSHHHHHHHHHHHHTTTB-TTSSBPTTSB-TTSPBPHHHHHHHHHHHHHH-TT-HHHHHHHHHHHHHTT-HHHHHHHHHHHHHH-TT-HHHHHHHHHHHHHTT-HHHHHHHHHHHHHHHHHTT-TTHHHHHHHHHHHHHHHT-HHHHHHHHHHHHHH-TTHHHHHHHHHHHHHHHT-HHHHHHHHHHHHHH-TT-HHHHHHHHHHHH-

Foldseek 3Di:
DVVLVVLVVQAAPPQWDFAAADPDADPPDAPLVVVVSNGGQWIAHGVNQKTFHGRVPWDPPDPQWIFGIDGPNWTWTAGNQQFIWTCDPVVNDIAGQASHPSLSSSLQSVLSVLQADRNRHGDPQQADPVRHGDLVSVLVSLVSSCVSGVLRLRSLLVNLVSCVVVVVLVVSLVSLVSSCVSPLLQLVSLQVNLVSCVVVVVLVSSLVSLVSSLVSCVVVVPLCSLVSLLSNLLSCVVVVVLVSLAVSLVSNCVSPVCLLVVLLVVLVVCVVVVNLVVSQVSLSSNCSNPVPDPSSVVSNCVSVVD